Protein AF-A0A520A7Z0-F1 (afdb_monomer)

Secondary structure (DSSP, 8-state):
-----------------TTSSPPPSS--S-EEEEE--SS-SEEEEEEEEPP-STTPPPEE--S-EEEEE-SSSEEEEEE-SSSTTEEEEE--S---TTSEEEEEEEETTEEEEEEEE------GGGS--S-EEEE-TTS-EEEEEESEEE--SS-EEEEEE-TTSPPP-TT--S--SSEEEEESSPPS-TT-GGGG-EEEEEE-TT---EEEEEE-

pLDDT: mean 83.81, std 15.24, range [35.94, 98.38]

Nearest PDB structures (foldseek):
  7zv9-assembly7_N  TM=3.337E-01  e=5.351E-02  Homo sapiens
  7zv9-assembly3_F  TM=3.385E-01  e=7.369E-02  Homo sapiens
  3qs9-assembly2_F  TM=3.355E-01  e=9.121E-02  Homo sapiens
  3qs9-assembly1_G  TM=3.373E-01  e=9.121E-02  Homo sapiens
  1vca-assembly1_A  TM=3.256E-01  e=1.385E+00  Homo sapiens

Mean predicted aligned error: 10.29 Å

Solvent-accessible surface area (backbone atoms only — not comparable to full-atom values): 13351 Å² total; per-residue (Å²): 140,84,84,83,81,82,84,82,78,74,81,73,80,69,71,82,56,96,62,84,72,66,79,63,98,76,72,68,78,63,43,81,44,72,53,86,65,90,87,49,52,65,30,28,38,38,34,25,30,63,53,92,53,92,91,55,75,57,45,61,46,66,91,52,49,40,36,38,29,54,78,83,53,80,36,62,30,43,71,42,96,86,42,75,15,34,23,43,24,70,59,86,75,82,80,53,58,72,35,59,29,38,40,39,37,40,49,92,98,40,79,47,76,50,76,50,63,47,65,68,84,72,59,65,90,84,42,89,66,75,60,47,76,47,75,47,96,85,65,26,40,38,34,40,30,48,38,47,46,56,58,36,96,62,39,32,40,33,38,64,22,44,88,91,46,69,75,91,52,80,82,58,78,87,68,79,72,70,55,24,36,38,29,48,56,67,71,76,58,94,84,37,74,60,70,74,39,60,47,76,51,76,39,57,83,87,61,70,76,49,80,45,83,39,83,108

Foldseek 3Di:
DDDDDDDPPDPDPPDPPPCPQDDDPDADQWDWDFDDDDPDQKGKIAIFGDDSDPPDDTHADADKWKWKDQVDDIFTWDADPVDGRITITGDDDDHPAQDKIKIWIGDPNDIDIDIDGRHDDDDCVVPDDQKDWDQDPVRKIKMKGQQEAEQGCFKKKKAKDWDPRDDDDSHDPPDPPRIHIYYNHGDPDPPDPSRPDMDMDIGHPPTDMDMDIGGD

Radius of gyration: 24.76 Å; Cα contacts (8 Å, |Δi|>4): 366; chains: 1; bounding box: 56×94×52 Å

Structure (mmCIF, N/CA/C/O backbone):
data_AF-A0A520A7Z0-F1
#
_entry.id   AF-A0A520A7Z0-F1
#
loop_
_atom_site.group_PDB
_atom_site.id
_atom_site.type_symbol
_atom_site.label_atom_id
_atom_site.label_alt_id
_atom_site.label_comp_id
_atom_site.label_asym_id
_atom_site.label_entity_id
_atom_site.label_seq_id
_atom_site.pdbx_PDB_ins_code
_atom_site.Cartn_x
_atom_site.Cartn_y
_atom_site.Cartn_z
_atom_site.occupancy
_atom_site.B_iso_or_equiv
_atom_site.auth_seq_id
_atom_site.auth_comp_id
_atom_site.auth_asym_id
_atom_site.auth_atom_id
_atom_site.pdbx_PDB_model_num
ATOM 1 N N . MET A 1 1 ? -30.865 74.656 -11.570 1.00 35.94 1 MET A N 1
ATOM 2 C CA . MET A 1 1 ? -29.603 74.035 -11.120 1.00 35.94 1 MET A CA 1
ATOM 3 C C . MET A 1 1 ? -29.978 72.747 -10.400 1.00 35.94 1 MET A C 1
ATOM 5 O O . MET A 1 1 ? -30.437 72.809 -9.271 1.00 35.94 1 MET A O 1
ATOM 9 N N . ILE A 1 2 ? -29.953 71.615 -11.108 1.00 38.84 2 ILE A N 1
ATOM 10 C CA . ILE A 1 2 ? -30.354 70.302 -10.580 1.00 38.84 2 ILE A CA 1
ATOM 11 C C . ILE A 1 2 ? -29.072 69.486 -10.436 1.00 38.84 2 ILE A C 1
ATOM 13 O O . ILE A 1 2 ? -28.387 69.232 -11.424 1.00 38.84 2 ILE A O 1
ATOM 17 N N . LEU A 1 3 ? -28.722 69.161 -9.193 1.00 37.44 3 LEU A N 1
ATOM 18 C CA . LEU A 1 3 ? -27.544 68.383 -8.833 1.00 37.44 3 LEU A CA 1
ATOM 19 C C . LEU A 1 3 ? -27.928 66.896 -8.862 1.00 37.44 3 LEU A C 1
ATOM 21 O O . LEU A 1 3 ? -28.748 66.449 -8.064 1.00 37.44 3 LEU A O 1
ATOM 25 N N . ILE A 1 4 ? -27.365 66.142 -9.805 1.00 41.19 4 ILE A N 1
ATOM 26 C CA . ILE A 1 4 ? -27.517 64.685 -9.892 1.00 41.19 4 ILE A CA 1
ATOM 27 C C . ILE A 1 4 ? -26.535 64.066 -8.892 1.00 41.19 4 ILE A C 1
ATOM 29 O O . ILE A 1 4 ? -25.324 64.094 -9.104 1.00 41.19 4 ILE A O 1
ATOM 33 N N . ALA A 1 5 ? -27.048 63.525 -7.787 1.00 45.84 5 ALA A N 1
ATOM 34 C CA . ALA A 1 5 ? -26.258 62.742 -6.845 1.00 45.84 5 ALA A CA 1
ATOM 35 C C . ALA A 1 5 ? -26.057 61.325 -7.408 1.00 45.84 5 ALA A C 1
ATOM 37 O O . ALA A 1 5 ? -26.983 60.515 -7.438 1.00 45.84 5 ALA A O 1
ATOM 38 N N . ALA A 1 6 ? -24.844 61.034 -7.879 1.00 48.44 6 ALA A N 1
ATOM 39 C CA . ALA A 1 6 ? -24.436 59.694 -8.280 1.00 48.44 6 ALA A CA 1
ATOM 40 C C . ALA A 1 6 ? -24.270 58.808 -7.033 1.00 48.44 6 ALA A C 1
ATOM 42 O O . ALA A 1 6 ? -23.370 59.017 -6.220 1.00 48.44 6 ALA A O 1
ATOM 43 N N . ILE A 1 7 ? -25.143 57.812 -6.882 1.00 47.88 7 ILE A N 1
ATOM 44 C CA . ILE A 1 7 ? -25.062 56.807 -5.821 1.00 47.88 7 ILE A CA 1
ATOM 45 C C . ILE A 1 7 ? -24.010 55.774 -6.245 1.00 47.88 7 ILE A C 1
ATOM 47 O O . ILE A 1 7 ? -24.297 54.853 -7.006 1.00 47.88 7 ILE A O 1
ATOM 51 N N . GLN A 1 8 ? -22.772 55.927 -5.770 1.00 46.00 8 GLN A N 1
ATOM 52 C CA . GLN A 1 8 ? -21.764 54.869 -5.846 1.00 46.00 8 GL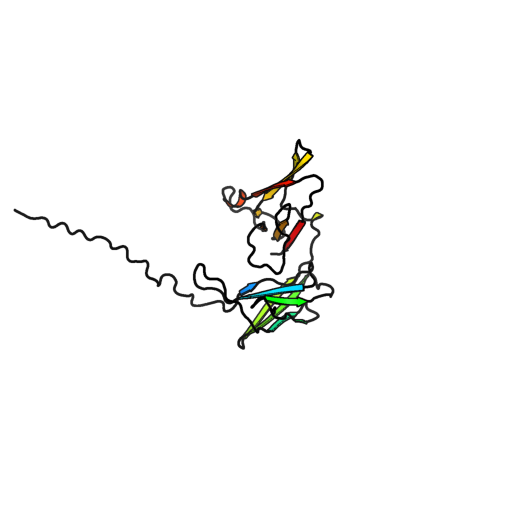N A CA 1
ATOM 53 C C . GLN A 1 8 ? -22.041 53.816 -4.765 1.00 46.00 8 GLN A C 1
ATOM 55 O O . GLN A 1 8 ? -21.475 53.839 -3.675 1.00 46.00 8 GLN A O 1
ATOM 60 N N . GLY A 1 9 ? -22.934 52.875 -5.073 1.00 45.62 9 GLY A N 1
ATOM 61 C CA . GLY A 1 9 ? -23.072 51.624 -4.331 1.00 45.62 9 GLY A CA 1
ATOM 62 C C . GLY A 1 9 ? -21.952 50.665 -4.722 1.00 45.62 9 GLY A C 1
ATOM 63 O O . GLY A 1 9 ? -22.138 49.810 -5.583 1.00 45.62 9 GLY A O 1
ATOM 64 N N . GLY A 1 10 ? -20.772 50.825 -4.121 1.00 42.22 10 GLY A N 1
ATOM 65 C CA . GLY A 1 10 ? -19.698 49.844 -4.240 1.00 42.22 10 GLY A CA 1
ATOM 66 C C . GLY A 1 10 ? -20.160 48.493 -3.693 1.00 42.22 10 GLY A C 1
ATOM 67 O O . GLY A 1 10 ? -20.477 48.378 -2.509 1.00 42.22 10 GLY A O 1
ATOM 68 N N . CYS A 1 11 ? -20.193 47.471 -4.550 1.00 47.12 11 CYS A N 1
ATOM 69 C CA . CYS A 1 11 ? -20.320 46.077 -4.138 1.00 47.12 11 CYS A CA 1
ATOM 70 C C . CYS A 1 11 ? -19.141 45.749 -3.213 1.00 47.12 11 CYS A C 1
ATOM 72 O O . CYS A 1 11 ? -18.023 45.511 -3.673 1.00 47.12 11 CYS A O 1
ATOM 74 N N . LYS A 1 12 ? -19.367 45.756 -1.897 1.00 48.22 12 LYS A N 1
ATOM 75 C CA . LYS A 1 12 ? -18.441 45.107 -0.973 1.00 48.22 12 LYS A CA 1
ATOM 76 C C . LYS A 1 12 ? -18.473 43.627 -1.327 1.00 48.22 12 LYS A C 1
ATOM 78 O O . LYS A 1 12 ? -19.503 42.983 -1.163 1.00 48.22 12 LYS A O 1
ATOM 83 N N . LYS A 1 13 ? -17.355 43.110 -1.841 1.00 47.16 13 LYS A N 1
ATOM 84 C CA . LYS A 1 13 ? -17.087 41.674 -1.886 1.00 47.16 13 LYS A CA 1
ATOM 85 C C . LYS A 1 13 ? -17.161 41.210 -0.436 1.00 47.16 13 LYS A C 1
ATOM 87 O O . LYS A 1 13 ? -16.224 41.443 0.324 1.00 47.16 13 LYS A O 1
ATOM 92 N N . SER A 1 14 ? -18.313 40.677 -0.036 1.00 44.53 14 SER A N 1
ATOM 93 C CA . SER A 1 14 ? -18.443 39.945 1.213 1.00 44.53 14 SER A CA 1
ATOM 94 C C . SER A 1 14 ? -17.300 38.942 1.219 1.00 44.53 14 SER A C 1
ATOM 96 O O . SER A 1 14 ? -17.097 38.227 0.229 1.00 44.53 14 SER A O 1
ATOM 98 N N . SER A 1 15 ? -16.494 38.962 2.281 1.00 46.84 15 SER A N 1
ATOM 99 C CA . SER A 1 15 ? -15.646 37.824 2.609 1.00 46.84 15 SER A CA 1
ATOM 100 C C . SER A 1 15 ? -16.505 36.590 2.391 1.00 46.84 15 SER A C 1
ATOM 102 O O . SER A 1 15 ? -17.635 36.556 2.871 1.00 46.84 15 SER A O 1
ATOM 104 N N . LEU A 1 16 ? -16.037 35.654 1.564 1.00 50.34 16 LEU A N 1
ATOM 105 C CA . LEU A 1 16 ? -16.604 34.314 1.550 1.00 50.34 16 LEU A CA 1
ATOM 106 C C . LEU A 1 16 ? -16.529 33.866 3.001 1.00 50.34 16 LEU A C 1
ATOM 108 O O . LEU A 1 16 ? -15.432 33.628 3.499 1.00 50.34 16 LEU A O 1
ATOM 112 N N . ASP A 1 17 ? -17.670 33.950 3.677 1.00 48.03 17 ASP A N 1
ATOM 113 C CA . ASP A 1 17 ? -17.775 33.750 5.103 1.00 48.03 17 ASP A CA 1
ATOM 114 C C . ASP A 1 17 ? -17.124 32.412 5.442 1.00 48.03 17 ASP A C 1
ATOM 116 O O . ASP A 1 17 ? -17.235 31.443 4.679 1.00 48.03 17 ASP A O 1
ATOM 120 N N . ASP A 1 18 ? -16.492 32.355 6.613 1.00 50.34 18 ASP A N 1
ATOM 121 C CA . ASP A 1 18 ? -15.847 31.188 7.232 1.00 50.34 18 ASP A CA 1
ATOM 122 C C . ASP A 1 18 ? -16.772 29.946 7.374 1.00 50.34 18 ASP A C 1
ATOM 124 O O . ASP A 1 18 ? -16.413 28.944 7.985 1.00 50.34 18 ASP A O 1
ATOM 128 N N . TYR A 1 19 ? -17.967 29.995 6.782 1.00 47.25 19 TYR A N 1
ATOM 129 C CA . TYR A 1 19 ? -19.029 29.000 6.754 1.00 47.25 19 TYR A CA 1
ATOM 130 C C . TYR A 1 19 ? -19.134 28.208 5.439 1.00 47.25 19 TYR A C 1
ATOM 132 O O . TYR A 1 19 ? -19.969 27.309 5.359 1.00 47.25 19 TYR A O 1
ATOM 140 N N . PHE A 1 20 ? -18.319 28.472 4.405 1.00 53.03 20 PHE A N 1
ATOM 141 C CA . PHE A 1 20 ? -18.418 27.698 3.149 1.00 53.03 20 PHE A CA 1
ATOM 142 C C . PHE A 1 20 ? -18.007 26.219 3.304 1.00 53.03 20 PHE A C 1
ATOM 144 O O . PHE A 1 20 ? -18.373 25.377 2.487 1.00 53.03 20 PHE A O 1
ATOM 151 N N . PHE A 1 21 ? -17.307 25.877 4.387 1.00 57.41 21 PHE A N 1
ATOM 152 C CA . PHE A 1 21 ? -16.998 24.499 4.759 1.00 57.41 21 PHE A CA 1
ATOM 153 C C . PHE A 1 21 ? -17.820 24.085 5.982 1.00 57.41 21 PHE A C 1
ATOM 155 O O . PHE A 1 21 ? -17.272 23.828 7.052 1.00 57.41 21 PHE A O 1
ATOM 162 N N . MET A 1 22 ? -19.149 24.023 5.845 1.00 59.31 22 MET A N 1
ATOM 163 C CA . MET A 1 22 ? -19.946 23.306 6.843 1.00 59.31 22 MET A CA 1
ATOM 164 C C . MET A 1 22 ? -19.442 21.856 6.893 1.00 59.31 22 MET A C 1
ATOM 166 O O . MET A 1 22 ? -19.359 21.208 5.843 1.00 59.31 22 MET A O 1
ATOM 170 N N . PRO A 1 23 ? -19.068 21.337 8.075 1.00 58.47 23 PRO A N 1
ATOM 171 C CA . PRO A 1 23 ? -18.604 19.968 8.175 1.00 58.47 23 PRO A CA 1
ATOM 172 C C . PRO A 1 23 ? -19.746 19.032 7.742 1.00 58.47 23 PRO A C 1
ATOM 174 O O . PRO A 1 23 ? -20.898 19.267 8.115 1.00 58.47 23 PRO A O 1
ATOM 177 N N . PRO A 1 24 ? -19.467 17.995 6.937 1.00 65.88 24 PRO A N 1
ATOM 178 C CA . PRO A 1 24 ? -20.509 17.137 6.385 1.00 65.88 24 PRO A CA 1
ATOM 179 C C . PRO A 1 24 ? -21.311 16.452 7.501 1.00 65.88 24 PRO A C 1
ATOM 181 O O . PRO A 1 24 ? -20.750 16.095 8.538 1.00 65.88 24 PRO A O 1
ATOM 184 N N . GLU A 1 25 ? -22.610 16.217 7.271 1.00 67.62 25 GLU A N 1
ATOM 185 C CA . GLU A 1 25 ? -23.493 15.516 8.227 1.00 67.62 25 GLU A CA 1
ATOM 186 C C . GLU A 1 25 ? -22.994 14.102 8.563 1.00 67.62 25 GLU A C 1
ATOM 188 O O . GLU A 1 25 ? -23.225 13.593 9.658 1.00 67.62 25 GLU A O 1
ATOM 193 N N . LYS A 1 26 ? -22.287 13.465 7.621 1.00 70.88 26 LYS A N 1
ATOM 194 C CA . LYS A 1 26 ? -21.611 12.183 7.819 1.00 70.88 26 LYS A CA 1
ATOM 195 C C . LYS A 1 26 ? -20.111 12.390 7.732 1.00 70.88 26 LYS A C 1
ATOM 197 O O . LYS A 1 26 ? -19.577 12.682 6.664 1.00 70.88 26 LYS A O 1
ATOM 202 N N . GLN A 1 27 ? -19.444 12.206 8.861 1.00 75.25 27 GLN A N 1
ATOM 203 C CA . GLN A 1 27 ? -17.992 12.221 8.951 1.00 75.25 27 GLN A CA 1
ATOM 204 C C . GLN A 1 27 ? -17.500 10.790 9.104 1.00 75.25 27 GLN A C 1
ATOM 206 O O . GLN A 1 27 ? -18.074 9.997 9.849 1.00 75.25 27 GLN A O 1
ATOM 211 N N . TYR A 1 28 ? -16.445 10.456 8.371 1.00 83.50 28 TYR A N 1
ATOM 212 C CA . TYR A 1 28 ? -15.752 9.198 8.580 1.00 83.50 28 TYR A CA 1
ATOM 213 C C . TYR A 1 28 ? -14.907 9.314 9.847 1.00 83.50 28 TYR A C 1
ATOM 215 O O . TYR A 1 28 ? -14.068 10.205 9.962 1.00 83.50 28 TYR A O 1
ATOM 223 N N . ASP A 1 29 ? -15.119 8.396 10.784 1.00 88.19 29 ASP A N 1
ATOM 224 C CA . ASP A 1 29 ? -14.398 8.381 12.059 1.00 88.19 29 ASP A CA 1
ATOM 225 C C . ASP A 1 29 ? -12.937 7.921 11.901 1.00 88.19 29 ASP A C 1
ATOM 227 O O . ASP A 1 29 ? -12.084 8.242 12.730 1.00 88.19 29 ASP A O 1
ATOM 231 N N . MET A 1 30 ? -12.648 7.155 10.845 1.00 93.00 30 MET A N 1
ATOM 232 C CA . MET A 1 30 ? -11.377 6.468 10.637 1.00 93.00 30 MET A CA 1
ATOM 233 C C . MET A 1 30 ? -11.077 6.319 9.144 1.00 93.00 30 MET A C 1
ATOM 235 O O . MET A 1 30 ? -11.934 5.905 8.366 1.00 93.00 30 MET A O 1
ATOM 239 N N . ALA A 1 31 ? -9.836 6.606 8.770 1.00 93.38 31 ALA A N 1
ATOM 240 C CA . ALA A 1 31 ? -9.212 6.164 7.537 1.00 93.38 31 ALA A CA 1
ATOM 241 C C . ALA A 1 31 ? -8.269 4.998 7.852 1.00 93.38 31 ALA A C 1
ATOM 243 O O . ALA A 1 31 ? -7.500 5.042 8.818 1.00 93.38 31 ALA A O 1
ATOM 244 N N . VAL A 1 32 ? -8.360 3.956 7.031 1.00 94.94 32 VAL A N 1
ATOM 245 C CA . VAL A 1 32 ? -7.541 2.747 7.118 1.00 94.94 32 VAL A CA 1
ATOM 246 C C . VAL A 1 32 ? -6.722 2.658 5.841 1.00 94.94 32 VAL A C 1
ATOM 248 O O . VAL A 1 32 ? -7.283 2.638 4.748 1.00 94.94 32 VAL A O 1
ATOM 251 N N . GLU A 1 33 ? -5.404 2.604 5.980 1.00 92.75 33 GLU A N 1
ATOM 252 C CA . GLU A 1 33 ? -4.471 2.478 4.863 1.00 92.75 33 GLU A CA 1
ATOM 253 C C . GLU A 1 33 ? -3.556 1.272 5.057 1.00 92.75 33 GLU A C 1
ATOM 255 O O . GLU A 1 33 ? -3.279 0.855 6.183 1.00 92.75 33 GLU A O 1
ATOM 260 N N . GLY A 1 34 ? -3.057 0.732 3.948 1.00 89.75 34 GLY A N 1
ATOM 261 C CA . GLY A 1 34 ? -2.244 -0.477 3.941 1.00 89.75 34 GLY A CA 1
ATOM 262 C C . GLY A 1 34 ? -3.068 -1.738 3.799 1.00 89.75 34 GLY A C 1
ATOM 263 O O . GLY A 1 34 ? -4.177 -1.715 3.272 1.00 89.75 34 GLY A O 1
ATOM 264 N N . GLY A 1 35 ? -2.487 -2.854 4.215 1.00 85.75 35 GLY A N 1
ATOM 265 C CA . GLY A 1 35 ? -3.109 -4.149 4.019 1.00 85.75 35 GLY A CA 1
ATOM 266 C C . GLY A 1 35 ? -2.116 -5.291 4.091 1.00 85.75 35 GLY A C 1
ATOM 267 O O . GLY A 1 35 ? -1.005 -5.163 4.608 1.00 85.75 35 GLY A O 1
ATOM 268 N N . PHE A 1 36 ? -2.561 -6.421 3.561 1.00 89.38 36 PHE A N 1
ATOM 269 C CA . PHE A 1 36 ? -1.801 -7.654 3.534 1.00 89.38 36 PHE A CA 1
ATOM 270 C C . PHE A 1 36 ? -1.128 -7.834 2.170 1.00 89.38 36 PHE A C 1
ATOM 272 O O . PHE A 1 36 ? -1.753 -7.646 1.129 1.00 89.38 36 PHE A O 1
ATOM 279 N N . ASN A 1 37 ? 0.144 -8.216 2.167 1.00 87.44 37 ASN A N 1
ATOM 280 C CA . ASN A 1 37 ? 0.904 -8.529 0.965 1.00 87.44 37 ASN A CA 1
ATOM 281 C C . ASN A 1 37 ? 1.793 -9.759 1.188 1.00 87.44 37 ASN A C 1
ATOM 283 O O . ASN A 1 37 ? 2.094 -10.132 2.317 1.00 87.44 37 ASN A O 1
ATOM 287 N N . THR A 1 38 ? 2.239 -10.376 0.099 1.00 86.75 38 THR A N 1
ATOM 288 C CA . THR A 1 38 ? 3.078 -11.585 0.137 1.00 86.75 38 THR A CA 1
ATOM 289 C C . THR A 1 38 ? 4.561 -11.309 -0.101 1.00 86.75 38 THR A C 1
ATOM 291 O O . THR A 1 38 ? 5.361 -12.240 -0.102 1.00 86.75 38 THR A O 1
ATOM 294 N N . LEU A 1 39 ? 4.941 -10.040 -0.288 1.00 84.38 39 LEU A N 1
ATOM 295 C CA . LEU A 1 39 ? 6.320 -9.631 -0.551 1.00 84.38 39 LEU A CA 1
ATOM 296 C C . LEU A 1 39 ? 7.149 -9.582 0.736 1.00 84.38 39 LEU A C 1
ATOM 298 O O . LEU A 1 39 ? 8.301 -10.009 0.751 1.00 84.38 39 LEU A O 1
ATOM 302 N N . THR A 1 40 ? 6.582 -9.036 1.813 1.00 89.62 40 THR A N 1
ATOM 303 C CA . THR A 1 40 ? 7.283 -8.841 3.086 1.00 89.62 40 THR A CA 1
ATOM 304 C C . THR A 1 40 ? 6.661 -9.671 4.198 1.00 89.62 40 THR A C 1
ATOM 306 O O . THR A 1 40 ? 5.456 -9.856 4.256 1.00 89.62 40 THR A O 1
ATOM 309 N N . VAL A 1 41 ? 7.477 -10.146 5.142 1.00 92.38 41 VAL A N 1
ATOM 310 C CA . VAL A 1 41 ? 6.987 -10.851 6.346 1.00 92.38 41 VAL A CA 1
ATOM 311 C C . VAL A 1 41 ? 6.204 -9.909 7.267 1.00 92.38 41 VAL A C 1
ATOM 313 O O . VAL A 1 41 ? 5.207 -10.298 7.880 1.00 92.38 41 VAL A O 1
ATOM 316 N N . ASN A 1 42 ? 6.662 -8.661 7.363 1.00 94.44 42 ASN A N 1
ATOM 317 C CA . ASN A 1 42 ? 5.977 -7.622 8.117 1.00 94.44 42 ASN A CA 1
ATOM 318 C C . ASN A 1 42 ? 4.872 -7.007 7.265 1.00 94.44 42 ASN A C 1
ATOM 320 O O . ASN A 1 42 ? 5.086 -6.680 6.097 1.00 94.44 42 ASN A O 1
ATOM 324 N N . GLN A 1 43 ? 3.714 -6.839 7.881 1.00 94.38 43 GLN A N 1
ATOM 325 C CA . GLN A 1 43 ? 2.514 -6.265 7.293 1.00 94.38 43 GLN A CA 1
ATOM 326 C C . GLN A 1 43 ? 2.193 -4.966 8.011 1.00 94.38 43 GLN A C 1
ATOM 328 O O . GLN A 1 43 ? 2.428 -4.864 9.216 1.00 94.38 43 GLN A O 1
ATOM 333 N N . PHE A 1 44 ? 1.634 -3.992 7.300 1.00 95.69 44 PHE A N 1
ATOM 334 C CA . PHE A 1 44 ? 1.439 -2.653 7.842 1.00 95.69 44 PHE A CA 1
ATOM 335 C C . PHE A 1 44 ? 0.022 -2.161 7.581 1.00 95.69 44 PHE A C 1
ATOM 337 O O . PHE A 1 44 ? -0.475 -2.227 6.456 1.00 95.69 44 PHE A O 1
ATOM 344 N N . ILE A 1 45 ? -0.603 -1.638 8.632 1.00 97.00 45 ILE A N 1
ATOM 345 C CA . ILE A 1 45 ? -1.878 -0.927 8.573 1.00 97.00 45 ILE A CA 1
ATOM 346 C C . ILE A 1 45 ? -1.692 0.403 9.292 1.00 97.00 45 ILE A C 1
ATOM 348 O O . ILE A 1 45 ? -1.229 0.430 10.431 1.00 97.00 45 ILE A O 1
ATOM 352 N N . ARG A 1 46 ? -2.064 1.508 8.651 1.00 96.88 46 ARG A N 1
ATOM 353 C CA . ARG A 1 46 ? -2.107 2.827 9.281 1.00 96.88 46 ARG A CA 1
ATOM 354 C C . ARG A 1 46 ? -3.549 3.219 9.559 1.00 96.88 46 ARG A C 1
ATOM 356 O O . ARG A 1 46 ? -4.394 3.160 8.670 1.00 96.88 46 ARG A O 1
ATOM 363 N N . LEU A 1 47 ? -3.808 3.638 10.794 1.00 97.19 47 LEU A N 1
ATOM 364 C CA . LEU A 1 47 ? -5.093 4.172 11.224 1.00 97.19 47 LEU A CA 1
ATOM 365 C C . LEU A 1 47 ? -4.958 5.664 11.503 1.00 97.19 47 LEU A C 1
ATOM 367 O O . LEU A 1 47 ? -4.142 6.081 12.330 1.00 97.19 47 LEU A O 1
ATOM 371 N N . THR A 1 48 ? -5.783 6.468 10.840 1.00 96.00 48 THR A N 1
ATOM 372 C CA . THR A 1 48 ? -5.850 7.911 11.079 1.00 96.00 48 THR A CA 1
ATOM 373 C C . THR A 1 48 ? -7.288 8.384 11.214 1.00 96.00 48 THR A C 1
ATOM 375 O O . THR A 1 48 ? -8.215 7.786 10.676 1.00 96.00 48 THR A O 1
ATOM 378 N N . LYS A 1 49 ? -7.483 9.478 11.942 1.00 93.31 49 LYS A N 1
ATOM 379 C CA . LYS A 1 49 ? -8.715 10.250 11.938 1.00 93.31 49 LYS A CA 1
ATOM 380 C C . LYS A 1 49 ? -8.645 11.237 10.769 1.00 93.31 49 LYS A C 1
ATOM 382 O O . LYS A 1 49 ? -7.701 12.039 10.736 1.00 93.31 49 LYS A O 1
ATOM 387 N N . PRO A 1 50 ? -9.593 11.186 9.816 1.00 89.38 50 PRO A N 1
ATOM 388 C CA . PRO A 1 50 ? -9.610 12.092 8.676 1.00 89.38 50 PRO A CA 1
ATOM 389 C C . PRO A 1 50 ? -9.586 13.557 9.111 1.00 89.38 50 PRO A C 1
ATOM 391 O O . PRO A 1 50 ? -10.176 13.933 10.126 1.00 89.38 50 PRO A O 1
ATOM 394 N N . SER A 1 51 ? -8.901 14.386 8.328 1.00 86.06 51 SER A N 1
ATOM 395 C CA . SER A 1 51 ? -8.858 15.824 8.560 1.00 86.06 51 SER A CA 1
ATOM 396 C C . SER A 1 51 ? -9.981 16.519 7.798 1.00 86.06 51 SER A C 1
ATOM 398 O O . SER A 1 51 ? -10.196 16.224 6.625 1.00 86.06 51 SER A O 1
ATOM 400 N N . LEU A 1 52 ? -10.695 17.433 8.457 1.00 80.69 52 LEU A N 1
ATOM 401 C CA . LEU A 1 52 ? -11.818 18.167 7.856 1.00 80.69 52 LEU A CA 1
ATOM 402 C C . LEU A 1 52 ? -11.401 19.515 7.255 1.00 80.69 52 LEU A C 1
ATOM 404 O O . LEU A 1 52 ? -12.186 20.123 6.534 1.00 80.69 52 LEU A O 1
ATOM 408 N N . ASN A 1 53 ? -10.171 19.965 7.524 1.00 80.38 53 ASN A N 1
ATOM 409 C CA . ASN A 1 53 ? -9.657 21.229 7.011 1.00 80.38 53 ASN A CA 1
ATOM 410 C C . ASN A 1 53 ? -8.663 20.984 5.863 1.00 80.38 53 ASN A C 1
ATOM 412 O O . ASN A 1 53 ? -7.843 20.063 5.926 1.00 80.38 53 ASN A O 1
ATOM 416 N N . PRO A 1 54 ? -8.690 21.809 4.805 1.00 75.19 54 PRO A N 1
ATOM 417 C CA . PRO A 1 54 ? -7.676 21.750 3.762 1.00 75.19 54 PRO A CA 1
ATOM 418 C C . PRO A 1 54 ? -6.269 21.989 4.334 1.00 75.19 54 PRO A C 1
ATOM 420 O O . PRO A 1 54 ? -6.033 22.964 5.043 1.00 75.19 54 PRO A O 1
ATOM 423 N N . GLY A 1 55 ? -5.321 21.108 4.007 1.00 76.12 55 GLY A N 1
ATOM 424 C CA . GLY A 1 55 ? -3.911 21.249 4.390 1.00 76.12 55 GLY A CA 1
ATOM 425 C C . GLY A 1 55 ? -3.548 20.748 5.791 1.00 76.12 55 GLY A C 1
ATOM 426 O O . GLY A 1 55 ? -2.361 20.687 6.107 1.00 76.12 55 GLY A O 1
ATOM 427 N N . SER A 1 56 ? -4.514 20.343 6.619 1.00 84.25 56 SER A N 1
ATOM 428 C CA . SER A 1 56 ? -4.210 19.695 7.895 1.00 84.25 56 SER A CA 1
ATOM 429 C C . SER A 1 56 ? -3.912 18.207 7.719 1.00 84.25 56 SER A C 1
ATOM 431 O O . SER A 1 56 ? -4.520 17.504 6.909 1.00 84.25 56 SER A O 1
ATOM 433 N N . VAL A 1 57 ? -2.951 17.721 8.503 1.00 85.56 57 VAL A N 1
ATOM 434 C CA . VAL A 1 57 ? -2.529 16.318 8.476 1.00 85.56 57 VAL A CA 1
ATOM 435 C C . VAL A 1 57 ? -3.539 15.472 9.268 1.00 85.56 57 VAL A C 1
ATOM 437 O O . VAL A 1 57 ? -3.963 15.892 10.351 1.00 85.56 57 VAL A O 1
ATOM 440 N N . PRO A 1 58 ? -3.953 14.296 8.761 1.00 90.94 58 PRO A N 1
ATOM 441 C CA . PRO A 1 58 ? -4.750 13.344 9.529 1.00 90.94 58 PRO A CA 1
ATOM 442 C C . PRO A 1 58 ? -4.074 12.986 10.857 1.00 90.94 58 PRO A C 1
ATOM 444 O O . PRO A 1 58 ? -2.861 12.790 10.917 1.00 90.94 58 PRO A O 1
ATOM 447 N N . SER A 1 59 ? -4.852 12.902 11.934 1.00 93.44 59 SER A N 1
ATOM 448 C CA . SER A 1 59 ? -4.304 12.561 13.255 1.00 93.44 59 SER A CA 1
ATOM 449 C C . SER A 1 59 ? -4.201 11.044 13.421 1.00 93.44 59 SER A C 1
ATOM 451 O O . SER A 1 59 ? -5.124 10.344 13.010 1.00 93.44 59 SER A O 1
ATOM 453 N N . PRO A 1 60 ? -3.134 10.497 14.020 1.00 96.12 60 PRO A N 1
ATOM 454 C CA . PRO A 1 60 ? -3.001 9.053 14.204 1.00 96.12 60 PRO A CA 1
ATOM 455 C C . PRO A 1 60 ? -4.025 8.501 15.207 1.00 96.12 60 PRO A C 1
ATOM 457 O O . PRO A 1 60 ? -4.364 9.163 16.188 1.00 96.12 60 PRO A O 1
ATOM 460 N N . ILE A 1 61 ? -4.489 7.267 14.982 1.00 96.88 61 ILE A N 1
ATOM 461 C CA . ILE A 1 61 ? -5.353 6.532 15.918 1.00 96.88 61 ILE A CA 1
ATOM 462 C C . ILE A 1 61 ? -4.525 5.481 16.659 1.00 96.88 61 ILE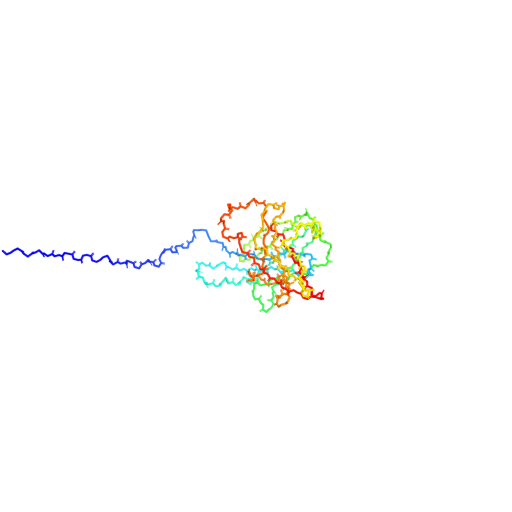 A C 1
ATOM 464 O O . ILE A 1 61 ? -4.171 4.438 16.108 1.00 96.88 61 ILE A O 1
ATOM 468 N N . SER A 1 62 ? -4.258 5.743 17.934 1.00 97.06 62 SER A N 1
ATOM 469 C CA . SER A 1 62 ? -3.501 4.854 18.820 1.00 97.06 62 SER A CA 1
ATOM 470 C C . SER A 1 62 ? -4.398 3.972 19.687 1.00 97.06 62 SER A C 1
ATOM 472 O O . SER A 1 62 ? -5.567 4.288 19.915 1.00 97.06 62 SER A O 1
ATOM 474 N N . LYS A 1 63 ? -3.825 2.894 20.238 1.00 95.06 63 LYS A N 1
ATOM 475 C CA . LYS A 1 63 ? -4.492 1.964 21.173 1.00 95.06 63 LYS A CA 1
ATOM 476 C C . LYS A 1 63 ? -5.720 1.243 20.595 1.00 95.06 63 LYS A C 1
ATOM 478 O O . LYS A 1 63 ? -6.590 0.806 21.349 1.00 95.06 63 LYS A O 1
ATOM 483 N N . ALA A 1 64 ? -5.798 1.091 19.277 1.00 97.50 64 ALA A N 1
ATOM 484 C CA . ALA A 1 64 ? -6.776 0.214 18.650 1.00 97.50 64 ALA A CA 1
ATOM 485 C C . ALA A 1 64 ? -6.317 -1.252 18.732 1.00 97.50 64 ALA A C 1
ATOM 487 O O . ALA A 1 64 ? -5.125 -1.559 18.742 1.00 97.50 64 ALA A O 1
ATOM 488 N N . SER A 1 65 ? -7.269 -2.182 18.761 1.00 98.00 65 SER A N 1
ATOM 489 C CA . SER A 1 65 ? -6.990 -3.593 18.483 1.00 98.00 65 SER A CA 1
ATOM 490 C C . SER A 1 65 ? -7.190 -3.828 16.993 1.00 98.00 65 SER A C 1
ATOM 492 O O . SER A 1 65 ? -8.282 -3.568 16.493 1.00 98.00 65 SER A O 1
ATOM 494 N N . VAL A 1 66 ? -6.154 -4.294 16.296 1.00 98.38 66 VAL A N 1
ATOM 495 C CA . VAL A 1 66 ? -6.168 -4.506 14.843 1.00 98.38 66 VAL A CA 1
ATOM 496 C C . VAL A 1 66 ? -5.813 -5.958 14.547 1.00 98.38 66 VAL A C 1
ATOM 498 O O . VAL A 1 66 ? -4.743 -6.435 14.929 1.00 98.38 66 VAL A O 1
ATOM 501 N N . VAL A 1 67 ? -6.721 -6.668 13.881 1.00 98.19 67 VAL A N 1
ATOM 502 C CA . VAL A 1 67 ? -6.555 -8.081 13.521 1.00 98.19 67 VAL A CA 1
ATOM 503 C C . VAL A 1 67 ? -6.971 -8.290 12.073 1.00 98.19 67 VAL A C 1
ATOM 505 O O . VAL A 1 67 ? -8.037 -7.829 11.664 1.00 98.19 67 VAL A O 1
ATOM 508 N N . VAL A 1 68 ? -6.152 -9.010 11.311 1.00 97.44 68 VAL A N 1
ATOM 509 C CA . VAL A 1 68 ? -6.525 -9.535 9.993 1.00 97.44 68 VAL A CA 1
ATOM 510 C C . VAL A 1 68 ? -6.620 -11.046 10.094 1.00 97.44 68 VAL A C 1
ATOM 512 O O . VAL A 1 68 ? -5.642 -11.694 10.441 1.00 97.44 68 VAL A O 1
ATOM 515 N N . ASN A 1 69 ? -7.779 -11.609 9.780 1.00 96.31 69 ASN A N 1
ATOM 516 C CA . ASN A 1 69 ? -7.953 -13.046 9.632 1.00 96.31 69 ASN A CA 1
ATOM 517 C C . ASN A 1 69 ? -7.811 -13.413 8.150 1.00 96.31 69 ASN A C 1
ATOM 519 O O . ASN A 1 69 ? -8.503 -12.833 7.314 1.00 96.31 69 ASN A O 1
ATOM 523 N N . ASP A 1 70 ? -6.932 -14.356 7.820 1.00 93.50 70 ASP A N 1
ATOM 524 C CA . ASP A 1 70 ? -6.686 -14.813 6.439 1.00 93.50 70 ASP A CA 1
ATOM 525 C C . ASP A 1 70 ? -7.646 -15.931 5.975 1.00 93.50 70 ASP A C 1
ATOM 527 O O . ASP A 1 70 ? -7.425 -16.582 4.952 1.00 93.50 70 ASP A O 1
ATOM 531 N N . GLY A 1 71 ? -8.700 -16.196 6.750 1.00 92.19 71 GLY A N 1
ATOM 532 C CA . GLY A 1 71 ? -9.601 -17.336 6.598 1.00 92.19 71 GLY A CA 1
ATOM 533 C C . GLY A 1 71 ? -9.163 -18.582 7.374 1.00 92.19 71 GLY A C 1
ATOM 534 O O . GLY A 1 71 ? -9.920 -19.549 7.427 1.00 92.19 71 GLY A O 1
ATOM 535 N N . ARG A 1 72 ? -7.968 -18.583 7.981 1.00 92.69 72 ARG A N 1
ATOM 536 C CA . ARG A 1 72 ? -7.416 -19.712 8.750 1.00 92.69 72 ARG A CA 1
ATOM 537 C C . ARG A 1 72 ? -6.965 -19.284 10.142 1.00 92.69 72 ARG A C 1
ATOM 539 O O . ARG A 1 72 ? -7.312 -19.935 11.124 1.00 92.69 72 ARG A O 1
ATOM 546 N N . VAL A 1 73 ? -6.199 -18.202 10.233 1.00 93.00 73 VAL A N 1
ATOM 547 C CA . VAL A 1 73 ? -5.560 -17.726 11.460 1.00 93.00 73 VAL A CA 1
ATOM 548 C C . VAL A 1 73 ? -5.695 -16.215 11.618 1.00 93.00 73 VAL A C 1
ATOM 550 O O . VAL A 1 73 ? -5.760 -15.462 10.646 1.00 93.00 73 VAL A O 1
ATOM 553 N N . ASP A 1 74 ? -5.703 -15.770 12.873 1.00 96.06 74 ASP A N 1
ATOM 554 C CA . ASP A 1 74 ? -5.684 -14.352 13.218 1.00 96.06 74 ASP A CA 1
ATOM 555 C C . ASP A 1 74 ? -4.252 -13.809 13.211 1.00 96.06 74 ASP A C 1
ATOM 557 O O . ASP A 1 74 ? -3.379 -14.258 13.957 1.00 96.06 74 ASP A O 1
ATOM 561 N N . ILE A 1 75 ? -4.028 -12.779 12.403 1.00 96.19 75 ILE A N 1
ATOM 562 C CA . ILE A 1 75 ? -2.791 -12.008 12.348 1.00 96.19 75 ILE A CA 1
ATOM 563 C C . ILE A 1 75 ? -3.007 -10.750 13.179 1.00 96.19 75 ILE A C 1
ATOM 565 O O . ILE A 1 75 ? -3.757 -9.848 12.797 1.00 96.19 75 ILE A O 1
ATOM 569 N N . ILE A 1 76 ? -2.349 -10.690 14.332 1.00 97.31 76 ILE A N 1
ATOM 570 C CA . ILE A 1 76 ? -2.464 -9.571 15.268 1.00 97.31 76 ILE A CA 1
ATOM 571 C C . ILE A 1 76 ? -1.475 -8.481 14.866 1.00 97.31 76 ILE A C 1
ATOM 573 O O . ILE A 1 76 ? -0.270 -8.730 14.794 1.00 97.31 76 ILE A O 1
ATOM 577 N N . TYR A 1 77 ? -1.973 -7.263 14.668 1.00 98.12 77 TYR A N 1
ATOM 578 C CA . TYR A 1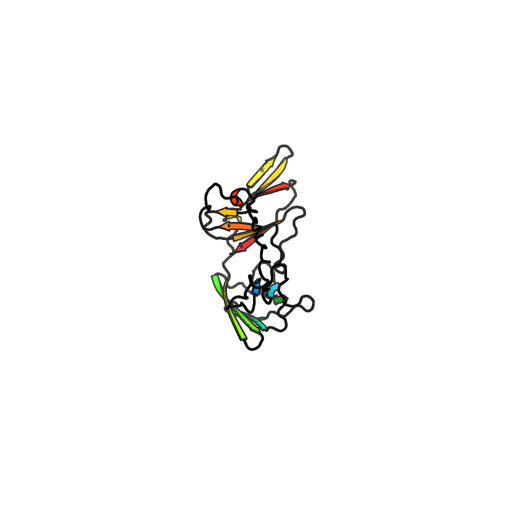 77 ? -1.141 -6.101 14.398 1.00 98.12 77 TYR A CA 1
ATOM 579 C C . TYR A 1 77 ? -0.958 -5.301 15.686 1.00 98.12 77 TYR A C 1
ATOM 581 O O . TYR A 1 77 ? -1.919 -4.988 16.394 1.00 98.12 77 TYR A O 1
ATOM 589 N N . ARG A 1 78 ? 0.293 -4.970 16.003 1.00 97.81 78 ARG A N 1
ATOM 590 C CA . ARG A 1 78 ? 0.662 -4.195 17.191 1.00 97.81 78 ARG A CA 1
ATOM 591 C C . ARG A 1 78 ? 1.073 -2.797 16.780 1.00 97.81 78 ARG A C 1
ATOM 593 O O . ARG A 1 78 ? 1.810 -2.641 15.811 1.00 97.81 78 ARG A O 1
ATOM 600 N N . GLU A 1 79 ? 0.609 -1.798 17.520 1.00 97.62 79 GLU A N 1
ATOM 601 C CA . GLU A 1 79 ? 1.021 -0.418 17.282 1.00 97.62 79 GLU A CA 1
ATOM 602 C C . GLU A 1 79 ? 2.545 -0.278 17.421 1.00 97.62 79 GLU A C 1
ATOM 604 O O . GLU A 1 79 ? 3.160 -0.848 18.328 1.00 97.62 79 G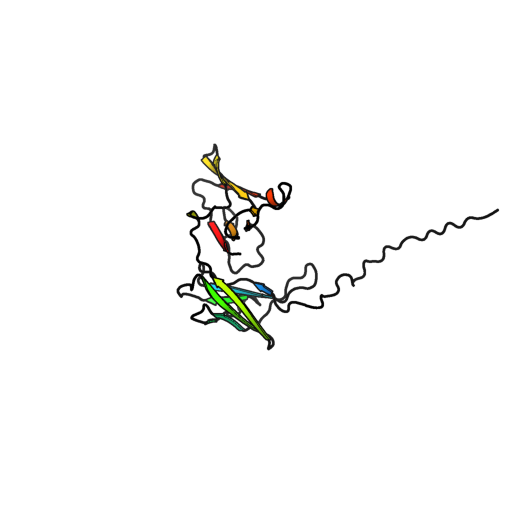LU A O 1
ATOM 609 N N . SER A 1 80 ? 3.153 0.465 16.502 1.00 95.50 80 SER A N 1
ATOM 610 C CA . SER A 1 80 ? 4.565 0.810 16.526 1.00 95.50 80 SER A CA 1
ATOM 611 C C . SER A 1 80 ? 4.866 1.696 17.730 1.00 95.50 80 SER A C 1
ATOM 613 O O . SER A 1 80 ? 4.186 2.689 17.977 1.00 95.50 80 SER A O 1
ATOM 615 N N . ALA A 1 81 ? 5.946 1.384 18.447 1.00 93.50 81 ALA A N 1
ATOM 616 C CA . ALA A 1 81 ? 6.389 2.189 19.582 1.00 93.50 81 ALA A CA 1
ATOM 617 C C . ALA A 1 81 ? 6.908 3.581 19.171 1.00 93.50 81 ALA A C 1
ATOM 619 O O . ALA A 1 81 ? 6.975 4.477 20.007 1.00 93.50 81 ALA A O 1
ATOM 620 N N . THR A 1 82 ? 7.299 3.761 17.906 1.00 93.62 82 THR A N 1
ATOM 621 C CA . THR A 1 82 ? 7.939 4.993 17.413 1.00 93.62 82 THR A CA 1
ATOM 622 C C . THR A 1 82 ? 7.058 5.812 16.478 1.00 93.62 82 THR A C 1
ATOM 624 O O . THR A 1 82 ? 7.311 7.001 16.304 1.00 93.62 82 THR A O 1
ATOM 627 N N . ILE A 1 83 ? 6.034 5.203 15.873 1.00 94.31 83 ILE A N 1
ATOM 628 C CA . ILE A 1 83 ? 5.158 5.858 14.894 1.00 94.31 83 ILE A CA 1
ATOM 629 C C . ILE A 1 83 ? 3.703 5.636 15.329 1.00 94.31 83 ILE A C 1
ATOM 631 O O . ILE A 1 83 ? 3.150 4.568 15.055 1.00 94.31 83 ILE A O 1
ATOM 635 N N . PRO A 1 84 ? 3.073 6.617 15.998 1.00 95.06 84 PRO A N 1
ATOM 636 C CA . PRO A 1 84 ? 1.679 6.513 16.418 1.00 95.06 84 PRO A CA 1
ATOM 637 C C . PRO A 1 84 ? 0.743 6.229 15.240 1.00 95.06 84 PRO A C 1
ATOM 639 O O . PRO A 1 84 ? 0.904 6.788 14.154 1.00 95.06 84 PRO A O 1
ATOM 642 N N . GLY A 1 85 ? -0.247 5.364 15.452 1.00 95.81 85 GLY A N 1
ATOM 643 C CA . GLY A 1 85 ? -1.231 4.990 14.434 1.00 95.81 85 GLY A CA 1
ATOM 644 C C . GLY A 1 85 ? -0.728 4.024 13.357 1.00 95.81 85 GLY A C 1
ATOM 645 O O . GLY A 1 85 ? -1.533 3.574 12.542 1.00 95.81 85 GLY A O 1
ATOM 646 N N . LEU A 1 86 ? 0.560 3.663 13.348 1.00 96.94 86 LEU A N 1
ATOM 647 C CA . LEU A 1 86 ? 1.088 2.584 12.515 1.00 96.94 86 LEU A CA 1
ATOM 648 C C . LEU A 1 86 ? 1.009 1.262 13.277 1.00 96.94 86 LEU A C 1
ATOM 650 O O . LEU A 1 86 ? 1.606 1.128 14.338 1.00 96.94 86 LEU A O 1
ATOM 654 N N . TYR A 1 87 ? 0.340 0.266 12.712 1.00 97.88 87 TYR A N 1
ATOM 655 C CA . TYR A 1 87 ? 0.222 -1.073 13.273 1.00 97.88 87 TYR A CA 1
ATOM 656 C C . TYR A 1 87 ? 0.969 -2.070 12.394 1.00 97.88 87 TYR A C 1
ATOM 658 O O . TYR A 1 87 ? 0.795 -2.088 11.174 1.00 97.88 87 TYR A O 1
ATOM 666 N N . THR A 1 88 ? 1.774 -2.922 13.024 1.00 97.19 88 THR A N 1
ATOM 667 C CA . THR A 1 88 ? 2.614 -3.914 12.352 1.00 97.19 88 THR A CA 1
ATOM 668 C C . THR A 1 88 ? 2.194 -5.320 12.753 1.00 97.19 88 THR A C 1
ATOM 670 O O . THR A 1 88 ? 2.167 -5.655 13.939 1.00 97.19 88 THR A O 1
ATOM 673 N N . GLY A 1 89 ? 1.879 -6.144 11.760 1.00 95.56 89 GLY A N 1
ATOM 674 C CA . GLY A 1 89 ? 1.651 -7.580 11.902 1.00 95.56 89 GLY A CA 1
ATOM 675 C C . GLY A 1 89 ? 2.825 -8.377 11.338 1.00 95.56 89 GLY A C 1
ATOM 676 O O . GLY A 1 89 ? 3.612 -7.870 10.539 1.00 95.56 89 GLY A O 1
ATOM 677 N N . THR A 1 90 ? 2.938 -9.643 11.728 1.00 95.06 90 THR A N 1
ATOM 678 C CA . THR A 1 90 ? 3.941 -10.570 11.185 1.00 95.06 90 THR A CA 1
ATOM 679 C C . THR A 1 90 ? 3.236 -11.812 10.669 1.00 95.06 90 THR A C 1
ATOM 681 O O . THR A 1 90 ? 2.465 -12.429 11.402 1.00 95.06 90 THR A O 1
ATOM 684 N N . PHE A 1 91 ? 3.528 -12.203 9.431 1.00 92.38 91 PHE A N 1
ATOM 685 C CA . PHE A 1 91 ? 2.990 -13.416 8.827 1.00 92.38 91 PHE A CA 1
ATOM 686 C C . PHE A 1 91 ? 4.096 -14.212 8.131 1.00 92.38 91 PHE A C 1
ATOM 688 O O . PHE A 1 91 ? 4.903 -13.657 7.389 1.00 92.38 91 PHE A O 1
ATOM 695 N N . ARG A 1 92 ? 4.145 -15.520 8.401 1.00 89.31 92 ARG A N 1
ATOM 696 C CA . ARG A 1 92 ? 5.110 -16.468 7.812 1.00 89.31 92 ARG A CA 1
ATOM 697 C C . ARG A 1 92 ? 4.439 -17.732 7.257 1.00 89.31 92 ARG A C 1
ATOM 699 O O . ARG A 1 92 ? 5.129 -18.708 6.995 1.00 89.31 92 ARG A O 1
ATOM 706 N N . GLY A 1 93 ? 3.110 -17.737 7.166 1.00 86.69 93 GLY A N 1
ATOM 707 C CA . GLY A 1 93 ? 2.354 -18.864 6.625 1.00 86.69 93 GLY A CA 1
ATOM 708 C C . GLY A 1 93 ? 2.253 -18.816 5.104 1.00 86.69 93 GLY A C 1
ATOM 709 O O . GLY A 1 93 ? 2.725 -17.876 4.462 1.00 86.69 93 GLY A O 1
ATOM 710 N N . ASP A 1 94 ? 1.580 -19.814 4.539 1.00 88.94 94 ASP A N 1
ATOM 711 C CA . ASP A 1 94 ? 1.218 -19.796 3.126 1.00 88.94 94 ASP A CA 1
ATOM 712 C C . ASP A 1 94 ? 0.044 -18.833 2.894 1.00 88.94 94 ASP A C 1
ATOM 714 O O . ASP A 1 94 ? -0.968 -18.926 3.598 1.00 88.94 94 ASP A O 1
ATOM 718 N N . PRO A 1 95 ? 0.134 -17.918 1.914 1.00 88.94 95 PRO A N 1
ATOM 719 C CA . PRO A 1 95 ? -0.958 -17.008 1.600 1.00 88.94 95 PRO A CA 1
ATOM 720 C C . PRO A 1 95 ? -2.198 -17.764 1.116 1.00 88.94 95 PRO A C 1
ATOM 722 O O . PRO A 1 95 ? -2.123 -18.681 0.296 1.00 88.94 95 PRO A O 1
ATOM 725 N N . ASN A 1 96 ? -3.367 -17.334 1.580 1.00 92.06 96 ASN A N 1
ATOM 726 C CA . ASN A 1 96 ? -4.650 -17.902 1.195 1.00 92.06 96 ASN A CA 1
ATOM 727 C C . ASN A 1 96 ? -5.196 -17.191 -0.054 1.00 92.06 96 ASN A C 1
ATOM 729 O O . ASN A 1 96 ? -6.178 -16.453 0.002 1.00 92.06 96 ASN A O 1
ATOM 733 N N . TYR A 1 97 ? -4.518 -17.366 -1.190 1.00 91.38 97 TYR A N 1
ATOM 734 C CA . TYR A 1 97 ? -4.876 -16.674 -2.429 1.00 91.38 97 TYR A CA 1
ATOM 735 C C . TYR A 1 97 ? -6.331 -16.901 -2.849 1.00 91.38 97 TYR A C 1
ATOM 737 O O . TYR A 1 97 ? -6.889 -17.981 -2.664 1.00 91.38 97 TYR A O 1
ATOM 745 N N . ASN A 1 98 ? -6.916 -15.872 -3.461 1.00 90.06 98 ASN A N 1
ATOM 746 C CA . ASN A 1 98 ? -8.278 -15.820 -3.989 1.00 90.06 98 ASN A CA 1
ATOM 747 C C . ASN A 1 98 ? -9.367 -16.111 -2.941 1.00 90.06 98 ASN A C 1
ATOM 749 O O . ASN A 1 98 ? -10.504 -16.410 -3.298 1.00 90.06 98 ASN A O 1
ATOM 753 N N . ASN A 1 99 ? -9.026 -15.997 -1.656 1.00 91.69 99 ASN A N 1
ATOM 754 C CA . ASN A 1 99 ? -9.949 -16.127 -0.540 1.00 91.69 99 ASN A CA 1
ATOM 755 C C . ASN A 1 99 ? -10.080 -14.807 0.224 1.00 91.69 99 ASN A C 1
ATOM 757 O O . ASN A 1 99 ? -9.253 -13.900 0.100 1.00 91.69 99 ASN A O 1
ATOM 761 N N . ALA A 1 100 ? -11.148 -14.718 1.013 1.00 92.81 100 ALA A N 1
ATOM 762 C CA . ALA A 1 100 ? -11.476 -13.544 1.800 1.00 92.81 100 ALA A CA 1
ATOM 763 C C . ALA A 1 100 ? -10.542 -13.389 3.010 1.00 92.81 100 ALA A C 1
ATOM 765 O O . ALA A 1 100 ? -10.406 -14.291 3.833 1.00 92.81 100 ALA A O 1
ATOM 766 N N . TYR A 1 101 ? -9.972 -12.199 3.137 1.00 95.56 101 TYR A N 1
ATOM 767 C CA . TYR A 1 101 ? -9.254 -11.697 4.294 1.00 95.56 101 TYR A CA 1
ATOM 768 C C . TYR A 1 101 ? -10.159 -10.712 5.023 1.00 95.56 101 TYR A C 1
ATOM 770 O O . TYR A 1 101 ? -10.679 -9.768 4.425 1.00 95.56 101 TYR A O 1
ATOM 778 N N . LYS A 1 102 ? -10.349 -10.915 6.325 1.00 97.19 102 LYS A N 1
ATOM 779 C CA . LYS A 1 102 ? -11.208 -10.068 7.153 1.00 97.19 102 LYS A CA 1
ATOM 780 C C . LYS A 1 102 ? -10.371 -9.214 8.091 1.00 97.19 102 LYS A C 1
ATOM 782 O O . LYS A 1 102 ? -9.755 -9.725 9.021 1.00 97.19 102 LYS A O 1
ATOM 787 N N . LEU A 1 103 ? -10.428 -7.903 7.904 1.00 98.00 103 LEU A N 1
ATOM 788 C CA . LEU A 1 103 ? -9.930 -6.922 8.858 1.00 98.00 103 LEU A CA 1
ATOM 789 C C . LEU A 1 103 ? -10.977 -6.683 9.948 1.00 98.00 103 LEU A C 1
ATOM 791 O O . LEU A 1 103 ? -12.161 -6.508 9.661 1.00 98.00 103 LEU A O 1
ATOM 795 N N . THR A 1 104 ? -10.537 -6.641 11.200 1.00 98.31 104 THR A N 1
ATOM 796 C CA . THR A 1 104 ? -11.340 -6.247 12.358 1.00 98.31 104 THR A CA 1
ATOM 797 C C . THR A 1 104 ? -10.552 -5.250 13.198 1.00 98.31 104 THR A C 1
ATOM 799 O O . THR A 1 104 ? -9.440 -5.542 13.638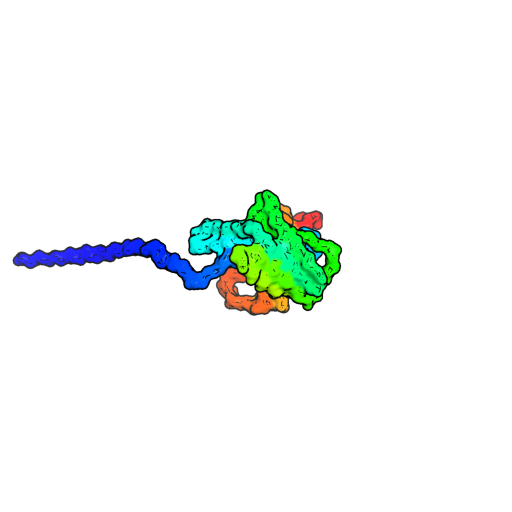 1.00 98.31 104 THR A O 1
ATOM 802 N N . ILE A 1 105 ? -11.141 -4.077 13.430 1.00 98.38 105 ILE A N 1
ATOM 803 C CA . ILE A 1 105 ? -10.564 -3.008 14.248 1.00 98.38 105 ILE A CA 1
ATOM 804 C C . ILE A 1 105 ? -11.515 -2.709 15.402 1.00 98.38 105 ILE A C 1
ATOM 806 O O . ILE A 1 105 ? -12.695 -2.448 15.176 1.00 98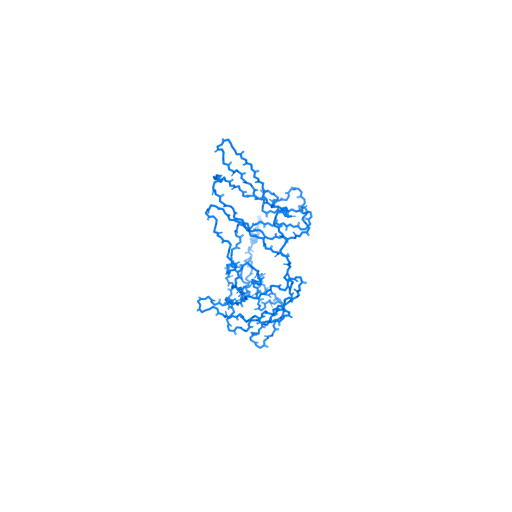.38 105 ILE A O 1
ATOM 810 N N . LYS A 1 106 ? -11.011 -2.710 16.637 1.00 98.06 106 LYS A N 1
ATOM 811 C CA . LYS A 1 106 ? -11.757 -2.245 17.815 1.00 98.06 106 LYS A CA 1
ATOM 812 C C . LYS A 1 106 ? -11.118 -0.976 18.356 1.00 98.06 106 LYS A C 1
ATOM 814 O O . LYS A 1 106 ? -9.935 -0.983 18.694 1.00 98.06 106 LYS A O 1
ATOM 819 N N . TYR A 1 107 ? -11.901 0.092 18.441 1.00 96.94 107 TYR A N 1
ATOM 820 C CA . TYR A 1 107 ? -11.456 1.406 18.898 1.00 96.94 107 TYR A CA 1
ATOM 821 C C . TYR A 1 107 ? -12.644 2.181 19.481 1.00 96.94 107 TYR A C 1
ATOM 823 O O . TYR A 1 107 ? -13.721 2.160 18.894 1.00 96.94 107 TYR A O 1
ATOM 831 N N . GLU A 1 108 ? -12.465 2.822 20.642 1.00 94.31 108 GLU A N 1
ATOM 832 C CA . GLU A 1 108 ? -13.503 3.621 21.329 1.00 94.31 108 GLU A CA 1
ATOM 833 C C . GLU A 1 108 ? -14.874 2.921 21.430 1.00 94.31 108 GLU A C 1
ATOM 835 O O . GLU A 1 108 ? -15.913 3.481 21.087 1.00 94.31 108 GLU A O 1
ATOM 840 N N . ASN A 1 109 ? -14.884 1.659 21.875 1.00 94.38 109 ASN A N 1
ATOM 841 C CA . ASN A 1 109 ? -16.081 0.807 21.987 1.00 94.38 109 ASN A CA 1
ATOM 842 C C . ASN A 1 109 ? -16.829 0.537 20.666 1.00 94.38 109 ASN A C 1
ATOM 844 O O . ASN A 1 109 ? -17.893 -0.081 20.678 1.00 94.38 109 ASN A O 1
ATOM 848 N N . LYS A 1 110 ? -16.268 0.934 19.521 1.00 95.50 110 LYS A N 1
ATOM 849 C CA . LYS A 1 110 ? -16.763 0.594 18.186 1.00 95.50 110 LYS A CA 1
ATOM 850 C C . LYS A 1 110 ? -15.955 -0.562 17.604 1.00 95.50 110 LYS A C 1
ATOM 852 O O . LYS A 1 110 ? -14.764 -0.718 17.883 1.00 95.50 110 LYS A O 1
ATOM 857 N N . THR A 1 111 ? -16.617 -1.379 16.787 1.00 97.19 111 THR A N 1
ATOM 858 C CA . THR A 1 111 ? -15.978 -2.437 15.997 1.00 97.19 111 THR A CA 1
ATOM 859 C C . THR A 1 111 ? -16.196 -2.141 14.522 1.00 97.19 111 THR A C 1
ATOM 861 O O . THR A 1 111 ? -17.334 -2.011 14.080 1.00 97.19 111 THR A O 1
ATOM 864 N N . TYR A 1 112 ? -15.104 -2.058 13.774 1.00 96.38 112 TYR A N 1
ATOM 865 C CA . TYR A 1 112 ? -15.094 -1.862 12.331 1.00 96.38 112 TYR A CA 1
ATOM 866 C C . TYR A 1 112 ? -14.611 -3.141 11.668 1.00 96.38 112 TYR A C 1
ATOM 868 O O . TYR A 1 112 ? -13.682 -3.789 12.157 1.00 96.38 112 TYR A O 1
ATOM 876 N N . THR A 1 113 ? -15.227 -3.505 10.550 1.00 96.75 113 THR A N 1
ATOM 877 C CA . THR A 1 113 ? -14.834 -4.687 9.786 1.00 96.75 113 THR A CA 1
ATOM 878 C C . THR A 1 113 ? -14.766 -4.366 8.308 1.00 96.75 113 THR A C 1
ATOM 880 O O . THR A 1 113 ? -15.657 -3.696 7.790 1.00 96.75 113 THR A O 1
ATOM 883 N N . ALA A 1 114 ? -13.758 -4.900 7.634 1.00 95.25 114 ALA A N 1
ATOM 884 C CA . ALA A 1 114 ? -13.657 -4.887 6.182 1.00 95.25 114 ALA A CA 1
ATOM 885 C C . ALA A 1 114 ? -13.295 -6.290 5.699 1.00 95.25 114 ALA A C 1
ATOM 887 O O . ALA A 1 114 ? -12.671 -7.062 6.430 1.00 95.25 114 ALA A O 1
ATOM 888 N N . ILE A 1 115 ? -13.718 -6.627 4.487 1.00 94.81 115 ILE A N 1
ATOM 889 C CA . ILE A 1 115 ? -13.376 -7.888 3.838 1.00 94.81 115 ILE A CA 1
ATOM 890 C C . ILE A 1 115 ? -12.809 -7.544 2.471 1.00 94.81 115 ILE A C 1
ATOM 892 O O . ILE A 1 115 ? -13.431 -6.789 1.727 1.00 94.81 115 ILE A O 1
ATOM 896 N N . ASP A 1 116 ? -11.650 -8.106 2.162 1.00 92.00 116 ASP A N 1
ATOM 897 C CA . ASP A 1 116 ? -11.011 -7.991 0.857 1.00 92.00 116 ASP A CA 1
ATOM 898 C C . ASP A 1 116 ? -10.435 -9.349 0.440 1.00 92.00 116 ASP A C 1
ATOM 900 O O . ASP A 1 116 ? -10.373 -10.276 1.241 1.00 92.00 116 ASP A O 1
ATOM 904 N N . THR A 1 117 ? -10.050 -9.509 -0.819 1.00 89.94 117 THR A N 1
ATOM 905 C CA . THR A 1 117 ? -9.516 -10.761 -1.358 1.00 89.94 117 THR A CA 1
ATOM 906 C C . THR A 1 117 ? -8.051 -10.595 -1.726 1.00 89.94 117 THR A C 1
ATOM 908 O O . THR A 1 117 ? -7.711 -9.781 -2.584 1.00 89.94 117 THR A O 1
ATOM 911 N N . LEU A 1 118 ? -7.176 -11.432 -1.160 1.00 88.38 118 LEU A N 1
ATOM 912 C CA . LEU A 1 118 ? -5.786 -11.498 -1.606 1.00 88.38 118 LEU A CA 1
ATOM 913 C C . LEU A 1 118 ? -5.724 -12.224 -2.948 1.00 88.38 118 LEU A C 1
ATOM 915 O O . LEU A 1 118 ? -5.705 -13.453 -3.003 1.00 88.38 118 LEU A O 1
ATOM 919 N N . ARG A 1 119 ? -5.697 -11.478 -4.046 1.00 84.31 119 ARG A N 1
ATOM 920 C CA . ARG A 1 119 ? -5.590 -12.073 -5.381 1.00 84.31 119 ARG A CA 1
ATOM 921 C C . ARG A 1 119 ? -4.217 -12.698 -5.589 1.00 84.31 119 ARG A C 1
ATOM 923 O O . ARG A 1 119 ? -3.202 -12.172 -5.131 1.00 84.31 119 ARG A O 1
ATOM 930 N N . GLN A 1 120 ? -4.192 -13.822 -6.295 1.00 82.88 120 GLN A N 1
ATOM 931 C CA . GLN A 1 120 ? -2.937 -14.435 -6.708 1.00 82.88 120 GLN A CA 1
ATOM 932 C C . GLN A 1 120 ? -2.140 -13.486 -7.606 1.00 82.88 120 GLN A C 1
ATOM 934 O O . GLN A 1 120 ? -2.683 -12.865 -8.522 1.00 82.88 120 GLN A O 1
ATOM 939 N N . VAL A 1 121 ? -0.837 -13.392 -7.347 1.00 73.94 121 VAL A N 1
ATOM 940 C CA . VAL A 1 121 ? 0.069 -12.616 -8.191 1.00 73.94 121 VAL A CA 1
ATOM 941 C C . VAL A 1 121 ? 0.261 -13.368 -9.506 1.00 73.94 121 VAL A C 1
ATOM 943 O O . VAL A 1 121 ? 0.832 -14.456 -9.528 1.00 73.94 121 VAL A O 1
ATOM 946 N N . VAL A 1 122 ? -0.228 -12.788 -10.601 1.00 73.38 122 VAL A N 1
ATOM 947 C CA . VAL A 1 122 ? 0.115 -13.226 -11.962 1.00 73.38 122 VAL A CA 1
ATOM 948 C C . VAL A 1 122 ? 1.526 -12.745 -12.270 1.00 73.38 122 VAL A C 1
ATOM 950 O O . VAL A 1 122 ? 1.863 -11.598 -11.950 1.00 73.38 122 VAL A O 1
ATOM 953 N N . ASN A 1 123 ? 2.342 -13.619 -12.860 1.00 71.19 123 ASN A N 1
ATOM 954 C CA . ASN A 1 123 ? 3.717 -13.291 -13.197 1.00 71.19 123 ASN A CA 1
ATOM 955 C C . ASN A 1 123 ? 3.755 -12.100 -14.159 1.00 71.19 123 ASN A C 1
ATOM 957 O O . ASN A 1 123 ? 2.931 -11.972 -15.060 1.00 71.19 123 ASN A O 1
ATOM 961 N N . ILE A 1 124 ? 4.717 -11.211 -13.947 1.00 67.25 124 ILE A N 1
ATOM 962 C CA . ILE A 1 124 ? 4.807 -9.951 -14.676 1.00 67.25 124 ILE A CA 1
ATOM 963 C C . ILE A 1 124 ? 5.160 -10.148 -16.153 1.00 67.25 124 ILE A C 1
ATOM 965 O O . ILE A 1 124 ? 4.821 -9.300 -16.963 1.00 67.25 124 ILE A O 1
ATOM 969 N N . VAL A 1 125 ? 5.804 -11.268 -16.506 1.00 66.81 125 VAL A N 1
ATOM 970 C CA . VAL A 1 125 ? 6.075 -11.651 -17.905 1.00 66.81 125 VAL A CA 1
ATOM 971 C C . VAL A 1 125 ? 4.813 -12.021 -18.678 1.00 66.81 125 VAL A C 1
ATOM 973 O O . VAL A 1 125 ? 4.790 -11.867 -19.895 1.00 66.81 125 VAL A O 1
ATOM 976 N N . ASP A 1 126 ? 3.767 -12.463 -17.981 1.00 64.75 126 ASP A N 1
ATOM 977 C CA . ASP A 1 126 ? 2.469 -12.774 -18.585 1.00 64.75 126 ASP A CA 1
ATOM 978 C C . ASP A 1 126 ? 1.555 -11.539 -18.634 1.00 64.75 126 ASP A C 1
ATOM 980 O O . ASP A 1 126 ? 0.445 -11.599 -19.163 1.00 64.75 126 ASP A O 1
ATOM 984 N N . ASP A 1 127 ? 2.004 -10.417 -18.064 1.00 66.56 127 ASP A N 1
ATOM 985 C CA . ASP A 1 127 ? 1.256 -9.173 -17.983 1.00 66.56 127 ASP A CA 1
ATOM 986 C C . ASP A 1 127 ? 1.905 -8.100 -18.858 1.00 66.56 127 ASP A C 1
ATOM 988 O O . ASP A 1 127 ? 3.122 -8.046 -19.043 1.00 66.56 127 ASP A O 1
ATOM 992 N N . PHE A 1 128 ? 1.092 -7.200 -19.400 1.00 74.50 128 PHE A N 1
ATOM 993 C CA . PHE A 1 128 ? 1.645 -6.095 -20.168 1.00 74.50 128 PHE A CA 1
ATOM 994 C C . PHE A 1 128 ? 2.287 -5.089 -19.205 1.00 74.50 128 PHE A C 1
ATOM 996 O O . PHE A 1 128 ? 1.609 -4.452 -18.394 1.00 74.50 128 PHE A O 1
ATOM 1003 N N . LEU A 1 129 ? 3.601 -4.908 -19.324 1.00 83.50 129 LEU A N 1
ATOM 1004 C CA . LEU A 1 129 ? 4.341 -3.912 -18.561 1.00 83.50 129 LEU A CA 1
ATOM 1005 C C . LEU A 1 129 ? 4.016 -2.494 -19.051 1.00 83.50 129 LEU A C 1
ATOM 1007 O O . LEU A 1 129 ? 4.146 -2.222 -20.244 1.00 83.50 129 LEU A O 1
ATOM 1011 N N . PRO A 1 130 ? 3.662 -1.544 -18.167 1.00 84.75 130 PRO A N 1
ATOM 1012 C CA . PRO A 1 130 ? 3.390 -0.161 -18.555 1.00 84.75 130 PRO A CA 1
ATOM 1013 C C . PRO A 1 130 ? 4.697 0.626 -18.768 1.00 84.75 130 PRO A C 1
ATOM 1015 O O . PRO A 1 130 ? 4.895 1.694 -18.188 1.00 84.75 130 PRO A O 1
ATOM 1018 N N . LEU A 1 131 ? 5.620 0.082 -19.563 1.00 89.12 131 LEU A N 1
ATOM 1019 C CA . LEU A 1 131 ? 6.878 0.716 -19.938 1.00 89.12 131 LEU A CA 1
ATOM 1020 C C . LEU A 1 131 ? 7.274 0.323 -21.362 1.00 89.12 131 LEU A C 1
ATOM 1022 O O . 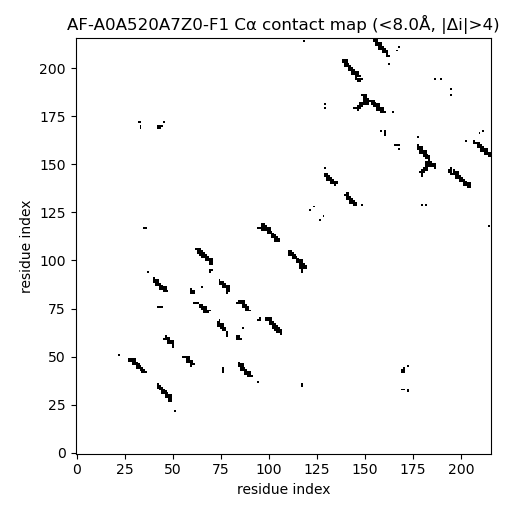LEU A 1 131 ? 6.954 -0.758 -21.842 1.00 89.12 131 LEU A O 1
ATOM 1026 N N . SER A 1 132 ? 8.002 1.215 -22.018 1.00 89.75 132 SER A N 1
ATOM 1027 C CA . SER A 1 132 ? 8.633 0.976 -23.317 1.00 89.75 132 SER A CA 1
ATOM 1028 C C . SER A 1 132 ? 10.123 1.241 -23.188 1.00 89.75 132 SER A C 1
ATOM 1030 O O . SER A 1 132 ? 10.502 2.177 -22.482 1.00 89.75 132 SER A O 1
ATOM 1032 N N . THR A 1 133 ? 10.953 0.429 -23.836 1.00 91.50 133 THR A N 1
ATOM 1033 C CA . THR A 1 133 ? 12.413 0.573 -23.833 1.00 91.50 133 THR A CA 1
ATOM 1034 C C . THR A 1 133 ? 12.977 0.406 -25.235 1.00 91.50 133 THR A C 1
ATOM 1036 O O . THR A 1 133 ? 12.429 -0.328 -26.057 1.00 91.50 133 THR A O 1
ATOM 1039 N N . HIS A 1 134 ? 14.080 1.093 -25.504 1.00 93.50 134 HIS A N 1
ATOM 1040 C CA . HIS A 1 134 ? 14.895 0.894 -26.695 1.00 93.50 134 HIS A CA 1
ATOM 1041 C C . HIS A 1 134 ? 16.361 1.185 -26.378 1.00 93.50 134 HIS A C 1
ATOM 1043 O O . HIS A 1 134 ? 16.667 1.913 -25.435 1.00 93.50 134 HIS A O 1
ATOM 1049 N N . ILE A 1 135 ? 17.263 0.585 -27.151 1.00 93.88 135 ILE A N 1
ATOM 1050 C CA . ILE A 1 135 ? 18.700 0.838 -27.041 1.00 93.88 135 ILE A CA 1
ATOM 1051 C C . ILE A 1 135 ? 19.034 2.042 -27.923 1.00 93.88 135 ILE A C 1
ATOM 1053 O O . ILE A 1 135 ? 18.610 2.085 -29.080 1.00 93.88 135 ILE A O 1
ATOM 1057 N N . ASN A 1 136 ? 19.769 3.006 -27.377 1.00 92.94 136 ASN A N 1
ATOM 1058 C CA . ASN A 1 136 ? 20.228 4.185 -28.107 1.00 92.94 136 ASN A CA 1
ATOM 1059 C C . ASN A 1 136 ? 21.644 4.002 -28.684 1.00 92.94 136 ASN A C 1
ATOM 1061 O O . ASN A 1 136 ? 22.282 2.963 -28.506 1.00 92.94 136 ASN A O 1
ATOM 1065 N N . GLU A 1 137 ? 22.133 5.019 -29.396 1.00 93.19 137 GLU A N 1
ATOM 1066 C CA . GLU A 1 137 ? 23.439 4.993 -30.075 1.00 93.19 137 GLU A CA 1
ATOM 1067 C C . GLU A 1 137 ? 24.619 4.785 -29.105 1.00 93.19 137 GLU A C 1
ATOM 1069 O O . GLU A 1 137 ? 25.609 4.153 -29.471 1.00 93.19 137 GLU A O 1
ATOM 1074 N N . ASP A 1 138 ? 24.475 5.214 -27.847 1.00 92.62 138 ASP A N 1
ATOM 1075 C CA . ASP A 1 138 ? 25.473 5.061 -26.779 1.00 92.62 138 ASP A CA 1
ATOM 1076 C C . ASP A 1 138 ? 25.424 3.681 -26.088 1.00 92.62 138 ASP A C 1
ATOM 1078 O O . ASP A 1 138 ? 26.028 3.494 -25.030 1.00 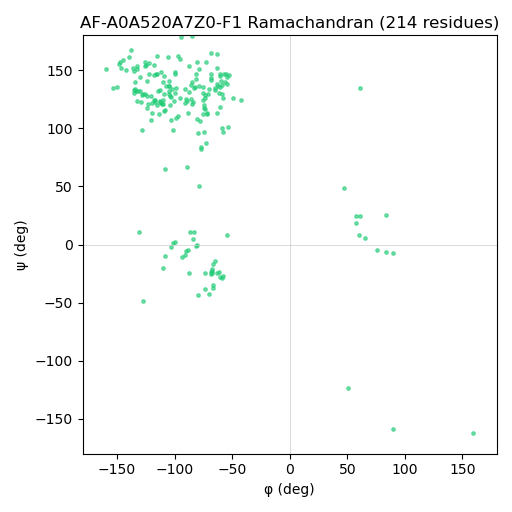92.62 138 ASP A O 1
ATOM 1082 N N . GLN A 1 139 ? 24.679 2.716 -26.643 1.00 91.81 139 GLN A N 1
ATOM 1083 C CA . GLN A 1 139 ? 24.405 1.402 -26.038 1.00 91.81 139 GLN A CA 1
ATOM 1084 C C . GLN A 1 139 ? 23.739 1.478 -24.652 1.00 91.81 139 GLN A C 1
ATOM 1086 O O . GLN A 1 139 ? 23.827 0.544 -23.852 1.00 91.81 139 GLN A O 1
ATOM 1091 N N . LYS A 1 140 ? 23.046 2.581 -24.360 1.00 93.62 140 LYS A N 1
ATOM 1092 C CA . LYS A 1 140 ? 22.231 2.741 -23.153 1.00 93.62 140 LYS A CA 1
ATOM 1093 C C . LYS A 1 140 ? 20.777 2.402 -23.444 1.00 93.62 140 LYS A C 1
ATOM 1095 O O . LYS A 1 140 ? 20.333 2.418 -24.592 1.00 93.62 140 LYS A O 1
ATOM 1100 N N . VAL A 1 141 ? 20.027 2.099 -22.390 1.00 93.50 141 VAL A N 1
ATOM 1101 C CA . VAL A 1 141 ? 18.599 1.792 -22.472 1.00 93.50 141 VAL A CA 1
ATOM 1102 C C . VAL A 1 141 ? 17.799 3.044 -22.150 1.00 93.50 141 VAL A C 1
ATOM 1104 O O . VAL A 1 141 ? 17.739 3.476 -20.999 1.00 93.50 141 VAL A O 1
ATOM 1107 N N . ASP A 1 142 ? 17.144 3.591 -23.167 1.00 94.62 142 ASP A N 1
ATOM 1108 C CA . ASP A 1 142 ? 16.175 4.666 -23.016 1.00 94.62 142 ASP A CA 1
ATOM 1109 C C . ASP A 1 142 ? 14.786 4.078 -22.805 1.00 94.62 142 ASP A C 1
ATOM 1111 O O . ASP A 1 142 ? 14.286 3.285 -23.610 1.00 94.62 142 ASP A O 1
ATOM 1115 N N . GLY A 1 143 ? 14.140 4.490 -21.720 1.00 92.81 143 GLY A N 1
ATOM 1116 C CA . GLY A 1 143 ? 12.820 4.015 -21.353 1.00 92.81 143 GLY A CA 1
ATOM 1117 C C . GLY A 1 143 ? 11.810 5.125 -21.130 1.00 92.81 143 GLY A C 1
ATOM 1118 O O . GLY A 1 143 ? 12.143 6.253 -20.763 1.00 92.81 143 GLY A O 1
ATOM 1119 N N . SER A 1 144 ? 10.537 4.789 -21.334 1.00 93.38 144 SER A N 1
ATOM 1120 C CA . SER A 1 144 ? 9.410 5.664 -21.035 1.00 93.38 144 SER A CA 1
ATOM 1121 C C . SER A 1 144 ? 8.292 4.914 -20.324 1.00 93.38 144 SER A C 1
ATOM 1123 O O . SER A 1 144 ? 7.882 3.834 -20.748 1.00 93.38 144 SER A O 1
ATOM 1125 N N . ILE A 1 145 ? 7.792 5.515 -19.246 1.00 93.12 145 ILE A N 1
ATOM 1126 C CA . ILE A 1 145 ? 6.756 4.976 -18.367 1.00 93.12 145 ILE A CA 1
ATOM 1127 C C . ILE A 1 145 ? 5.573 5.952 -18.374 1.00 93.12 145 ILE A C 1
ATOM 1129 O O . ILE A 1 145 ? 5.667 7.028 -17.764 1.00 93.12 145 ILE A O 1
ATOM 1133 N N . PRO A 1 146 ? 4.447 5.606 -19.019 1.00 91.19 146 PRO A N 1
ATOM 1134 C CA . PRO A 1 146 ? 3.212 6.371 -18.913 1.00 91.19 146 PRO A CA 1
ATOM 1135 C C . PRO A 1 146 ? 2.711 6.430 -17.466 1.00 91.19 146 PRO A C 1
ATOM 1137 O O . PRO A 1 146 ? 2.846 5.483 -16.687 1.00 91.19 146 PRO A O 1
ATOM 1140 N N . LYS A 1 147 ? 2.111 7.556 -17.078 1.00 90.94 147 LYS A N 1
ATOM 1141 C CA . LYS A 1 147 ? 1.481 7.712 -15.761 1.00 90.94 147 LYS A CA 1
ATOM 1142 C C . LYS A 1 147 ? 0.162 6.949 -15.691 1.00 90.94 147 LYS A C 1
ATOM 1144 O O . LYS A 1 147 ? -0.150 6.377 -14.649 1.00 90.94 147 LYS A O 1
ATOM 1149 N N . HIS A 1 148 ? -0.594 6.951 -16.785 1.00 89.19 148 HIS A N 1
ATOM 1150 C CA . HIS A 1 148 ? -1.885 6.288 -16.902 1.00 89.19 148 HIS A CA 1
ATOM 1151 C C . HIS A 1 148 ? -1.959 5.528 -18.223 1.00 89.19 148 HIS A C 1
ATOM 1153 O O . HIS A 1 148 ? -1.697 6.100 -19.278 1.00 89.19 148 HIS A O 1
ATOM 1159 N N . THR A 1 149 ? -2.357 4.263 -18.151 1.00 87.31 149 THR A N 1
ATOM 1160 C CA . THR A 1 149 ? -2.599 3.410 -19.319 1.00 87.31 149 THR A CA 1
ATOM 1161 C C . THR A 1 149 ? -3.970 2.755 -19.174 1.00 87.31 149 THR A C 1
ATOM 1163 O O . THR A 1 149 ? -4.403 2.465 -18.060 1.00 87.31 149 THR A O 1
ATOM 1166 N N . PHE A 1 150 ? -4.689 2.566 -20.275 1.00 86.56 150 PHE A N 1
ATOM 1167 C CA . PHE A 1 150 ? -6.116 2.223 -20.278 1.00 86.56 150 PHE A CA 1
ATOM 1168 C C . PHE A 1 150 ? -6.381 0.950 -21.087 1.00 86.56 150 PHE A C 1
ATOM 1170 O O . PHE A 1 150 ? -5.594 0.622 -21.972 1.00 86.56 150 PHE A O 1
ATOM 1177 N N . GLY A 1 151 ? -7.494 0.264 -20.807 1.00 82.81 151 GLY A N 1
ATOM 1178 C CA . GLY A 1 151 ? -7.915 -0.946 -21.526 1.00 82.81 151 GLY A CA 1
ATOM 1179 C C . GLY A 1 151 ? -7.284 -2.258 -21.041 1.00 82.81 151 GLY A C 1
ATOM 1180 O O . GLY A 1 151 ? -7.178 -3.201 -21.819 1.00 82.81 151 GLY A O 1
ATOM 1181 N N . TYR A 1 152 ? -6.847 -2.331 -19.782 1.00 81.69 152 TYR A N 1
ATOM 1182 C CA . TYR A 1 152 ? -6.255 -3.544 -19.198 1.00 81.69 152 TYR A CA 1
ATOM 1183 C C . TYR A 1 152 ? -7.328 -4.451 -18.608 1.00 81.69 152 TYR A C 1
ATOM 1185 O O . TYR A 1 152 ? -8.343 -3.971 -18.133 1.00 81.69 152 TYR A O 1
ATOM 1193 N N . LEU A 1 153 ? -7.097 -5.762 -18.531 1.00 79.19 153 LEU A N 1
ATOM 1194 C CA . LEU A 1 153 ? -8.054 -6.655 -17.864 1.00 79.19 153 LEU A CA 1
ATOM 1195 C C . LEU A 1 153 ? -8.141 -6.394 -16.350 1.00 79.19 153 LEU A C 1
ATOM 1197 O O . LEU A 1 153 ? -9.214 -6.494 -15.763 1.00 79.19 153 LEU A O 1
ATOM 1201 N N . ASN A 1 154 ? -7.014 -6.040 -15.725 1.00 78.81 154 ASN A N 1
ATOM 1202 C CA . ASN A 1 154 ? -6.923 -5.798 -14.289 1.00 78.81 154 ASN A CA 1
ATOM 1203 C C . ASN A 1 154 ? -6.372 -4.389 -14.015 1.00 78.81 154 ASN A C 1
ATOM 1205 O O . ASN A 1 154 ? -5.299 -4.041 -14.531 1.00 78.81 154 ASN A O 1
ATOM 1209 N N . PRO A 1 155 ? -7.060 -3.572 -13.197 1.00 84.50 155 PRO A N 1
ATOM 1210 C CA . PRO A 1 155 ? -6.504 -2.311 -12.747 1.00 84.50 155 PRO A CA 1
ATOM 1211 C C . PRO A 1 155 ? -5.362 -2.574 -11.763 1.00 84.50 155 PRO A C 1
ATOM 1213 O O . PRO A 1 155 ? -5.474 -3.406 -10.865 1.00 84.50 155 PRO A O 1
ATOM 1216 N N . ASN A 1 156 ? -4.246 -1.875 -11.941 1.00 86.88 156 ASN A N 1
ATOM 1217 C CA . ASN A 1 156 ? -3.082 -2.022 -11.077 1.00 86.88 156 ASN A CA 1
ATOM 1218 C C . ASN A 1 156 ? -2.421 -0.667 -10.839 1.00 86.88 156 ASN A C 1
ATOM 1220 O O . ASN A 1 156 ? -2.418 0.228 -11.689 1.00 86.88 156 ASN A O 1
ATOM 1224 N N . LYS A 1 157 ? -1.803 -0.552 -9.670 1.00 89.38 157 LYS A N 1
ATOM 1225 C CA . LYS A 1 157 ? -0.884 0.513 -9.300 1.00 89.38 157 LYS A CA 1
ATOM 1226 C C . LYS A 1 157 ? 0.536 -0.043 -9.386 1.00 89.38 157 LYS A C 1
ATOM 1228 O O . LYS A 1 157 ? 0.858 -1.065 -8.793 1.00 89.38 157 LYS A O 1
ATOM 1233 N N . TRP A 1 158 ? 1.393 0.640 -10.125 1.00 90.06 158 TRP A N 1
ATOM 1234 C CA . TRP A 1 158 ? 2.758 0.214 -10.416 1.00 90.06 158 TRP A CA 1
ATOM 1235 C C . TRP A 1 158 ? 3.734 1.178 -9.774 1.00 90.06 158 TRP A C 1
ATOM 1237 O O . TRP A 1 158 ? 3.596 2.387 -9.950 1.00 90.06 158 TRP A O 1
ATOM 1247 N N . TYR A 1 159 ? 4.731 0.667 -9.068 1.00 92.00 159 TYR A N 1
ATOM 1248 C CA . TYR A 1 159 ? 5.860 1.457 -8.599 1.00 92.00 159 TYR A CA 1
ATOM 1249 C C . TYR A 1 159 ? 7.120 0.940 -9.281 1.00 92.00 159 TYR A C 1
ATOM 1251 O O . TYR A 1 159 ? 7.446 -0.236 -9.170 1.00 92.00 159 TYR A O 1
ATOM 1259 N N . ILE A 1 160 ? 7.798 1.807 -10.027 1.00 91.94 160 ILE A N 1
ATOM 1260 C CA . ILE A 1 160 ? 8.974 1.439 -10.818 1.00 91.94 160 ILE A CA 1
ATOM 1261 C C . ILE A 1 160 ? 10.146 2.271 -10.302 1.00 91.94 160 ILE A C 1
ATOM 1263 O O . ILE A 1 160 ? 10.123 3.501 -10.416 1.00 91.94 160 ILE A O 1
ATOM 1267 N N . SER A 1 161 ? 11.111 1.586 -9.688 1.00 93.00 161 SER A N 1
ATOM 1268 C CA . SER A 1 161 ? 12.321 2.147 -9.083 1.00 93.00 161 SER A CA 1
ATOM 1269 C C . SER A 1 161 ? 13.524 1.866 -9.978 1.00 93.00 161 SER A C 1
ATOM 1271 O O . SER A 1 161 ? 13.700 0.752 -10.467 1.00 93.00 161 SER A O 1
ATOM 1273 N N . TYR A 1 162 ? 14.304 2.911 -10.222 1.00 92.69 162 TYR A N 1
ATOM 1274 C CA . TYR A 1 162 ? 15.517 2.925 -11.030 1.00 92.69 162 TYR A CA 1
ATOM 1275 C C . TYR A 1 162 ? 16.345 4.154 -10.634 1.00 92.69 162 TYR A C 1
ATOM 1277 O O . TYR A 1 162 ? 15.768 5.166 -10.215 1.00 92.69 162 TYR A O 1
ATOM 1285 N N . GLY A 1 163 ? 17.672 4.080 -10.771 1.00 89.19 163 GLY A N 1
ATOM 1286 C CA . GLY A 1 163 ? 18.583 5.159 -10.373 1.00 89.19 163 GLY A CA 1
ATOM 1287 C C . GLY A 1 163 ? 18.322 5.634 -8.938 1.00 89.19 163 GLY A C 1
ATOM 1288 O O . GLY A 1 163 ? 18.275 4.830 -8.009 1.00 89.19 163 GLY A O 1
ATOM 1289 N N . ASP A 1 164 ? 18.065 6.934 -8.774 1.00 88.75 164 ASP A N 1
ATOM 1290 C CA . ASP A 1 164 ? 17.833 7.575 -7.468 1.00 88.75 164 ASP A CA 1
ATOM 1291 C C . ASP A 1 164 ? 16.404 7.408 -6.913 1.00 88.75 164 ASP A C 1
ATOM 1293 O O . ASP A 1 164 ? 16.077 7.929 -5.841 1.00 88.75 164 ASP A O 1
ATOM 1297 N N . ILE A 1 165 ? 15.502 6.725 -7.629 1.00 91.19 165 ILE A N 1
ATOM 1298 C CA . ILE A 1 165 ? 14.134 6.511 -7.143 1.00 91.19 165 ILE A CA 1
ATOM 1299 C C . ILE A 1 165 ? 14.166 5.455 -6.034 1.00 91.19 165 ILE A C 1
ATOM 1301 O O . ILE A 1 165 ? 14.521 4.306 -6.308 1.00 91.19 165 ILE A O 1
ATOM 1305 N N . PRO A 1 166 ? 13.719 5.784 -4.806 1.00 91.06 166 PRO A N 1
ATOM 1306 C CA . PRO A 1 166 ? 13.807 4.866 -3.680 1.00 91.06 166 PRO A CA 1
ATOM 1307 C C . PRO A 1 166 ? 12.967 3.617 -3.921 1.00 91.06 166 PRO A C 1
ATOM 1309 O O . PRO A 1 166 ? 11.939 3.673 -4.599 1.00 91.06 166 PRO A O 1
ATOM 1312 N N . PHE A 1 167 ? 13.375 2.508 -3.309 1.00 90.62 167 PHE A N 1
ATOM 1313 C CA . PHE A 1 167 ? 12.597 1.275 -3.293 1.00 90.62 167 PHE A CA 1
ATOM 1314 C C . PHE A 1 167 ? 11.204 1.496 -2.707 1.00 90.62 167 PHE A C 1
ATOM 1316 O O . PHE A 1 167 ? 11.006 2.309 -1.801 1.00 90.62 167 PHE A O 1
ATOM 1323 N N . TRP A 1 168 ? 10.231 0.744 -3.219 1.00 90.00 168 TRP A N 1
ATOM 1324 C CA . TRP A 1 168 ? 8.891 0.765 -2.655 1.00 90.00 168 TRP A CA 1
ATOM 1325 C C . TRP A 1 168 ? 8.903 0.208 -1.229 1.00 90.00 168 TRP A C 1
ATOM 1327 O O . TRP A 1 168 ? 9.478 -0.851 -0.977 1.00 90.00 168 TRP A O 1
ATOM 1337 N N . ASN A 1 169 ? 8.245 0.911 -0.307 1.00 88.00 169 ASN A N 1
ATOM 1338 C CA . ASN A 1 169 ? 8.140 0.501 1.085 1.00 88.00 169 ASN A CA 1
ATOM 1339 C C . ASN A 1 169 ? 6.660 0.395 1.500 1.00 88.00 169 ASN A C 1
ATOM 1341 O O . ASN A 1 169 ? 5.969 1.417 1.509 1.00 88.00 169 ASN A O 1
ATOM 1345 N N . PRO A 1 170 ? 6.171 -0.798 1.889 1.00 85.94 170 PRO A N 1
ATOM 1346 C CA . PRO A 1 170 ? 4.776 -0.997 2.284 1.00 85.94 170 PRO A CA 1
ATOM 1347 C C . PRO A 1 170 ? 4.365 -0.249 3.562 1.00 85.94 170 PRO A C 1
ATOM 1349 O O . PRO A 1 170 ? 3.172 -0.135 3.822 1.00 85.94 170 PRO A O 1
ATOM 1352 N N . SER A 1 171 ? 5.309 0.265 4.363 1.00 84.50 171 SER A N 1
ATOM 1353 C CA . SER A 1 171 ? 4.999 1.076 5.551 1.00 84.50 171 SER A CA 1
ATOM 1354 C C . SER A 1 171 ? 4.902 2.582 5.274 1.00 84.50 171 SER A C 1
ATOM 1356 O O . SER A 1 171 ? 4.550 3.348 6.172 1.00 84.50 171 SER A O 1
ATOM 1358 N N . GLN A 1 172 ? 5.207 3.026 4.049 1.00 85.69 172 GLN A N 1
ATOM 1359 C CA . GLN A 1 172 ? 5.153 4.433 3.651 1.00 85.69 172 GLN A CA 1
ATOM 1360 C C . GLN A 1 172 ? 3.890 4.733 2.841 1.00 85.69 172 GLN A C 1
ATOM 1362 O O . GLN A 1 172 ? 3.826 4.530 1.629 1.00 85.69 172 GLN A O 1
ATOM 1367 N N . PHE A 1 173 ? 2.889 5.272 3.525 1.00 84.56 173 PHE A N 1
ATOM 1368 C CA . PHE A 1 173 ? 1.569 5.547 2.953 1.00 84.56 173 PHE A CA 1
ATOM 1369 C C . PHE A 1 173 ? 1.462 6.925 2.284 1.00 84.56 173 PHE A C 1
ATOM 1371 O O . PHE A 1 173 ? 0.689 7.098 1.348 1.00 84.56 173 PHE A O 1
ATOM 1378 N N . ASP A 1 174 ? 2.291 7.892 2.689 1.00 81.62 174 ASP A N 1
ATOM 1379 C CA . ASP A 1 174 ? 2.234 9.272 2.173 1.00 81.62 174 ASP A CA 1
ATOM 1380 C C . ASP A 1 174 ? 2.943 9.456 0.823 1.00 81.62 174 ASP A C 1
ATOM 1382 O O . ASP A 1 174 ? 2.963 10.547 0.244 1.00 81.62 174 ASP A O 1
ATOM 1386 N N . GLN A 1 175 ? 3.537 8.390 0.284 1.00 76.06 175 GLN A N 1
ATOM 1387 C CA . GLN A 1 175 ? 4.187 8.442 -1.013 1.00 76.06 175 GLN A CA 1
ATOM 1388 C C . GLN A 1 175 ? 3.133 8.447 -2.125 1.00 76.06 175 GLN A C 1
ATOM 1390 O O . GLN A 1 175 ? 2.456 7.454 -2.377 1.00 76.06 175 GLN A O 1
ATOM 1395 N N . ASN A 1 176 ? 3.026 9.564 -2.843 1.00 76.12 176 ASN A N 1
ATOM 1396 C CA . ASN A 1 176 ? 2.188 9.696 -4.042 1.00 76.12 176 ASN A CA 1
ATOM 1397 C C . ASN A 1 176 ? 3.011 9.791 -5.345 1.00 76.12 176 ASN A C 1
ATOM 1399 O O . ASN A 1 176 ? 2.465 9.712 -6.453 1.00 76.12 176 ASN A O 1
ATOM 1403 N N . LYS A 1 177 ? 4.335 9.940 -5.218 1.00 82.94 177 LYS A N 1
ATOM 1404 C CA . LYS A 1 177 ? 5.278 10.058 -6.333 1.00 82.94 177 LYS A CA 1
ATOM 1405 C C . LYS A 1 177 ? 5.611 8.686 -6.919 1.00 82.94 177 LYS A C 1
ATOM 1407 O O . LYS A 1 177 ? 5.456 7.659 -6.271 1.00 82.94 177 LYS A O 1
ATOM 1412 N N . TYR A 1 178 ? 6.049 8.690 -8.177 1.00 89.00 178 TYR A N 1
ATOM 1413 C CA . TYR A 1 178 ? 6.610 7.528 -8.886 1.00 89.00 178 TYR A CA 1
ATOM 1414 C C . TYR A 1 178 ? 5.677 6.340 -9.158 1.00 89.00 178 TYR A C 1
ATOM 1416 O O . TYR A 1 178 ? 6.119 5.341 -9.726 1.00 89.00 178 TYR A O 1
ATOM 1424 N N . TYR A 1 179 ? 4.386 6.468 -8.848 1.00 91.25 179 TYR A N 1
ATOM 1425 C CA . TYR A 1 179 ? 3.388 5.489 -9.270 1.00 91.25 179 TYR A CA 1
ATOM 1426 C C . TYR A 1 179 ? 2.925 5.700 -10.707 1.00 91.25 179 TYR A C 1
ATOM 1428 O O . TYR A 1 179 ? 2.773 6.845 -11.134 1.00 91.25 179 TYR A O 1
ATOM 1436 N N . SER A 1 180 ? 2.613 4.611 -11.393 1.00 91.38 180 SER A N 1
ATOM 1437 C CA . SER A 1 180 ? 1.871 4.567 -12.652 1.00 91.38 180 SER A CA 1
ATOM 1438 C C . SER A 1 180 ? 0.631 3.694 -12.479 1.00 91.38 180 SER A C 1
ATOM 1440 O O . SER A 1 180 ? 0.586 2.854 -11.585 1.00 91.38 180 SER A O 1
ATOM 1442 N N . TYR A 1 181 ? -0.394 3.903 -13.296 1.00 90.56 181 TYR A N 1
ATOM 1443 C CA . TYR A 1 181 ? -1.695 3.264 -13.122 1.00 90.56 181 TYR A CA 1
ATOM 1444 C C . TYR A 1 181 ? -2.157 2.626 -14.423 1.00 90.56 181 TYR A C 1
ATOM 1446 O O . TYR A 1 181 ? -2.128 3.272 -15.472 1.00 90.56 181 TYR A O 1
ATOM 1454 N N . THR A 1 182 ? -2.612 1.382 -14.345 1.00 88.38 182 THR A N 1
ATOM 1455 C CA . THR A 1 182 ? -3.358 0.732 -15.422 1.00 88.38 182 THR A CA 1
ATOM 1456 C C . THR A 1 182 ? -4.827 0.677 -15.043 1.00 88.38 182 THR A C 1
ATOM 1458 O O . THR A 1 182 ? -5.173 0.371 -13.902 1.00 88.38 182 THR A O 1
ATOM 1461 N N . HIS A 1 183 ? -5.690 0.985 -16.003 1.00 87.56 183 HIS A N 1
ATOM 1462 C CA . HIS A 1 183 ? -7.132 1.082 -15.814 1.00 87.56 183 HIS A CA 1
ATOM 1463 C C . HIS A 1 183 ? -7.854 0.054 -16.670 1.00 87.56 183 HIS A C 1
ATOM 1465 O O . HIS A 1 183 ? -7.437 -0.218 -17.798 1.00 87.56 183 HIS A O 1
ATOM 1471 N N . PHE A 1 184 ? -8.966 -0.462 -16.147 1.00 84.81 184 PHE A N 1
ATOM 1472 C CA . PHE A 1 184 ? -9.813 -1.391 -16.891 1.00 84.81 184 PHE A CA 1
ATOM 1473 C C . PHE A 1 184 ? -10.557 -0.718 -18.046 1.00 84.81 184 PHE A C 1
ATOM 1475 O O . PHE A 1 184 ? -10.625 -1.234 -19.158 1.00 84.81 184 PHE A O 1
ATOM 1482 N N . LEU A 1 185 ? -11.090 0.474 -17.786 1.00 83.81 185 LEU A N 1
ATOM 1483 C CA . LEU A 1 185 ? -11.850 1.227 -18.774 1.00 83.81 185 LEU A CA 1
ATOM 1484 C C . LEU A 1 185 ? -10.936 1.818 -19.853 1.00 83.81 185 LEU A C 1
ATOM 1486 O O . LEU A 1 185 ? -9.741 2.035 -19.633 1.00 83.81 185 LEU A O 1
ATOM 1490 N N . GLY A 1 186 ? -11.524 2.092 -21.018 1.00 78.75 186 GLY A N 1
ATOM 1491 C CA . GLY A 1 186 ? -10.858 2.796 -22.112 1.00 78.75 186 GLY A CA 1
ATOM 1492 C C . GLY A 1 186 ? -10.465 4.228 -21.738 1.00 78.75 186 GLY A C 1
ATOM 1493 O O . GLY A 1 186 ? -10.947 4.790 -20.752 1.00 78.75 186 GLY A O 1
ATOM 1494 N N . SER A 1 187 ? -9.570 4.821 -22.532 1.00 74.19 187 SER A N 1
ATOM 1495 C CA . SER A 1 187 ? -9.076 6.177 -22.277 1.00 74.19 187 SER A CA 1
ATOM 1496 C C . SER A 1 187 ? -10.224 7.198 -22.318 1.00 74.19 187 SER A C 1
ATOM 1498 O O . SER A 1 187 ? -10.999 7.201 -23.282 1.00 74.19 187 SER A O 1
ATOM 1500 N N . PRO A 1 188 ? -10.356 8.073 -21.306 1.00 70.00 188 PRO A N 1
ATOM 1501 C CA . PRO A 1 188 ? -11.384 9.101 -21.292 1.00 70.00 188 PRO A CA 1
ATOM 1502 C C . PRO A 1 188 ? -11.032 10.203 -22.298 1.00 70.00 188 PRO A C 1
ATOM 1504 O O . PRO A 1 188 ? -10.432 11.180 -21.907 1.00 70.00 188 PRO A O 1
ATOM 1507 N N . ASN A 1 189 ? -11.422 10.072 -23.571 1.00 70.75 189 ASN A N 1
ATOM 1508 C CA . ASN A 1 189 ? -11.146 11.020 -24.669 1.00 70.75 189 ASN A CA 1
ATOM 1509 C C . ASN A 1 189 ? -9.636 11.241 -24.967 1.00 70.75 189 ASN A C 1
ATOM 1511 O O . ASN A 1 189 ? -8.801 11.456 -24.092 1.00 70.75 189 ASN A O 1
ATOM 1515 N N . SER A 1 190 ? -9.253 11.234 -26.244 1.00 59.75 190 SER A N 1
ATOM 1516 C CA . SER A 1 190 ? -7.857 11.360 -26.694 1.00 59.75 190 SER A CA 1
ATOM 1517 C C . SER A 1 190 ? -7.184 12.682 -26.300 1.00 59.75 190 SER A C 1
ATOM 1519 O O . SER A 1 190 ? -5.963 12.728 -26.186 1.00 59.75 190 SER A O 1
ATOM 1521 N N . LEU A 1 191 ? -7.958 13.743 -26.045 1.00 61.06 191 LEU A N 1
ATOM 1522 C CA . LEU A 1 191 ? -7.452 15.054 -25.607 1.00 61.06 191 LEU A CA 1
ATOM 1523 C C . LEU A 1 191 ? -7.212 15.162 -24.093 1.00 61.06 191 LEU A C 1
ATOM 1525 O O . LEU A 1 191 ? -6.903 16.244 -23.590 1.00 61.06 191 LEU A O 1
ATOM 1529 N N . TYR A 1 192 ? -7.383 14.077 -23.342 1.00 64.56 192 TYR A N 1
ATOM 1530 C CA . TYR A 1 192 ? -7.318 14.154 -21.892 1.00 64.56 192 TYR A CA 1
ATOM 1531 C C . TYR A 1 192 ? -5.876 14.329 -21.397 1.00 64.56 192 TYR A C 1
ATOM 1533 O O . TYR A 1 192 ? -5.012 13.510 -21.726 1.00 64.56 192 TYR A O 1
ATOM 1541 N N . PRO A 1 193 ? -5.592 15.357 -20.571 1.00 66.19 193 PRO A N 1
ATOM 1542 C CA . PRO A 1 193 ? -4.224 15.727 -20.200 1.00 66.19 193 PRO A CA 1
ATOM 1543 C C . PRO A 1 193 ? -3.425 14.602 -19.534 1.00 66.19 193 PRO A C 1
ATOM 1545 O O . PRO A 1 193 ? -2.201 14.562 -19.646 1.00 66.19 193 PRO A O 1
ATOM 1548 N N . LEU A 1 194 ? -4.106 13.667 -18.858 1.00 68.31 194 LEU A N 1
ATOM 1549 C CA . LEU A 1 194 ? -3.453 12.560 -18.160 1.00 68.31 194 LEU A CA 1
ATOM 1550 C C . LEU A 1 194 ? -2.774 11.554 -19.100 1.00 68.31 194 LEU A C 1
ATOM 1552 O O . LEU A 1 194 ? -1.835 10.892 -18.662 1.00 68.31 194 LEU A O 1
ATOM 1556 N N . ASN A 1 195 ? -3.192 11.464 -20.369 1.00 66.12 195 ASN A N 1
ATOM 1557 C CA . ASN A 1 195 ? -2.577 10.564 -21.354 1.00 66.12 195 ASN A CA 1
ATOM 1558 C C . ASN A 1 195 ? -1.143 10.988 -21.720 1.00 66.12 195 ASN A C 1
ATOM 1560 O O . ASN A 1 195 ? -0.337 10.156 -22.125 1.00 66.12 195 ASN A O 1
ATOM 1564 N N . ASN A 1 196 ? -0.807 12.272 -21.552 1.00 74.81 196 ASN A N 1
ATOM 1565 C CA . ASN A 1 196 ? 0.502 12.818 -21.921 1.00 74.81 196 ASN A CA 1
ATOM 1566 C C . ASN A 1 196 ? 1.519 12.776 -20.772 1.00 74.81 196 ASN A C 1
ATOM 1568 O O . ASN A 1 196 ? 2.702 13.051 -20.977 1.00 74.81 196 ASN A O 1
ATOM 1572 N N . LEU A 1 197 ? 1.077 12.444 -19.556 1.00 86.50 197 LEU A N 1
ATOM 1573 C CA . LEU A 1 197 ? 1.959 12.356 -18.402 1.00 86.50 197 LEU A CA 1
ATOM 1574 C C . LEU A 1 197 ? 2.798 11.083 -18.501 1.00 86.50 197 LEU A C 1
ATOM 1576 O O . LEU A 1 197 ? 2.273 9.972 -18.445 1.00 86.50 197 LEU A O 1
ATOM 1580 N N . LYS A 1 198 ? 4.115 11.246 -18.602 1.00 90.50 198 LYS A N 1
ATOM 1581 C CA . LYS A 1 198 ? 5.078 10.144 -18.635 1.00 90.50 198 LYS A CA 1
ATOM 1582 C C . LYS A 1 198 ? 6.364 10.523 -17.917 1.00 90.50 198 LYS A C 1
ATOM 1584 O O . LYS A 1 198 ? 6.676 11.701 -17.756 1.00 90.50 198 LYS A O 1
ATOM 1589 N N . ARG A 1 199 ? 7.111 9.510 -17.497 1.00 91.81 199 ARG A N 1
ATOM 1590 C CA . ARG A 1 199 ? 8.502 9.642 -17.060 1.00 91.81 199 ARG A CA 1
ATOM 1591 C C . ARG A 1 199 ? 9.396 9.002 -18.103 1.00 91.81 199 ARG A C 1
ATOM 1593 O O . ARG A 1 199 ? 9.014 7.986 -18.678 1.00 91.81 199 ARG A O 1
ATOM 1600 N N . SER A 1 200 ? 10.566 9.581 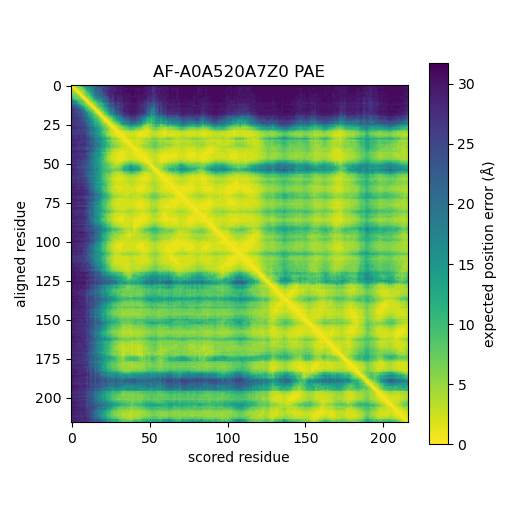-18.312 1.00 92.94 200 SER A N 1
ATOM 1601 C CA . SER A 1 200 ? 11.613 8.983 -19.131 1.00 92.94 200 SER A CA 1
ATOM 1602 C C . SER A 1 200 ? 12.845 8.729 -18.278 1.00 92.94 200 SER A C 1
ATOM 1604 O O . SER A 1 200 ? 13.035 9.385 -17.250 1.00 92.94 200 SER A O 1
ATOM 1606 N N . PHE A 1 201 ? 13.652 7.765 -18.691 1.00 93.06 201 PHE A N 1
ATOM 1607 C CA . PHE A 1 201 ? 14.918 7.436 -18.058 1.00 93.06 201 PHE A CA 1
ATOM 1608 C C . PHE A 1 201 ? 15.911 6.950 -19.108 1.00 93.06 201 PHE A C 1
ATOM 1610 O O . PHE A 1 201 ? 15.502 6.450 -20.153 1.00 93.06 201 PHE A O 1
ATOM 1617 N N . THR A 1 202 ? 17.191 7.061 -18.781 1.00 94.31 202 THR A N 1
ATOM 1618 C CA . THR A 1 202 ? 18.297 6.480 -19.540 1.00 94.31 202 THR A CA 1
ATOM 1619 C C . THR A 1 202 ? 19.146 5.720 -18.542 1.00 94.31 202 THR A C 1
ATOM 1621 O O . THR A 1 202 ? 19.585 6.310 -17.556 1.00 94.31 202 THR A O 1
ATOM 1624 N N . LEU A 1 203 ? 19.340 4.428 -18.776 1.00 94.31 203 LEU A N 1
ATOM 1625 C CA . LEU A 1 203 ? 20.086 3.547 -17.885 1.00 94.31 203 LEU A CA 1
ATOM 1626 C C . LEU A 1 203 ? 21.251 2.895 -18.628 1.00 94.31 203 LEU A C 1
ATOM 1628 O O . LEU A 1 203 ? 21.171 2.617 -19.827 1.00 94.31 203 LEU A O 1
ATOM 1632 N N . GLY A 1 204 ? 22.342 2.660 -17.910 1.00 92.38 204 GLY A N 1
ATOM 1633 C CA . GLY A 1 204 ? 23.447 1.836 -18.374 1.00 92.38 204 GLY A CA 1
ATOM 1634 C C . GLY A 1 204 ? 23.059 0.356 -18.494 1.00 92.38 204 GLY A C 1
ATOM 1635 O O . GLY A 1 204 ? 22.054 -0.074 -17.929 1.00 92.38 204 GLY A O 1
ATOM 1636 N N . PRO A 1 205 ? 23.870 -0.446 -19.202 1.00 84.31 205 PRO A N 1
ATOM 1637 C CA . PRO A 1 205 ? 23.576 -1.858 -19.467 1.00 84.31 205 PRO A CA 1
ATOM 1638 C C . PRO A 1 205 ? 23.519 -2.734 -18.203 1.00 84.31 205 PRO A C 1
ATOM 1640 O O . PRO A 1 205 ? 22.835 -3.751 -18.203 1.00 84.31 205 PRO A O 1
ATOM 1643 N N . GLU A 1 206 ? 24.196 -2.325 -17.128 1.00 87.88 206 GLU A N 1
ATOM 1644 C CA . GLU A 1 206 ? 24.267 -3.059 -15.854 1.00 87.88 206 GLU A CA 1
ATOM 1645 C C . GLU A 1 206 ? 23.310 -2.504 -14.781 1.00 87.88 206 GLU A C 1
ATOM 1647 O O . GLU A 1 206 ? 23.316 -2.956 -13.635 1.00 87.88 206 GLU A O 1
ATOM 1652 N N . GLU A 1 207 ? 22.515 -1.482 -15.107 1.00 90.25 207 GLU A N 1
ATOM 1653 C CA . GLU A 1 207 ? 21.580 -0.884 -14.155 1.00 90.25 207 GLU A CA 1
ATOM 1654 C C . GLU A 1 207 ? 20.246 -1.636 -14.133 1.00 90.25 207 GLU A C 1
ATOM 1656 O O . GLU A 1 207 ? 19.675 -1.994 -15.164 1.00 90.25 207 GLU A O 1
ATOM 1661 N N . PHE A 1 208 ? 19.718 -1.847 -12.927 1.00 88.38 208 PHE A N 1
ATOM 1662 C CA . PHE A 1 208 ? 18.494 -2.613 -12.715 1.00 88.38 208 PHE A CA 1
ATOM 1663 C C . PHE A 1 208 ? 17.273 -1.716 -12.525 1.00 88.38 208 PHE A C 1
ATOM 1665 O O . PHE A 1 208 ? 17.334 -0.655 -11.898 1.00 88.38 208 PHE A O 1
ATOM 1672 N N . ILE A 1 209 ? 16.130 -2.211 -13.000 1.00 90.25 209 ILE A N 1
ATOM 1673 C CA . ILE A 1 209 ? 14.812 -1.653 -12.710 1.00 90.25 209 ILE A CA 1
ATOM 1674 C C . ILE A 1 209 ? 14.072 -2.621 -11.791 1.00 90.25 209 ILE A C 1
ATOM 1676 O O . ILE A 1 209 ? 13.935 -3.805 -12.096 1.00 90.25 209 ILE A O 1
ATOM 1680 N N . TYR A 1 210 ? 13.532 -2.099 -10.695 1.00 91.06 210 TYR A N 1
ATOM 1681 C CA . TYR A 1 210 ? 12.688 -2.847 -9.772 1.00 91.06 210 TYR A CA 1
ATOM 1682 C C . TYR A 1 210 ? 11.230 -2.452 -9.983 1.00 91.06 210 TYR A C 1
ATOM 1684 O O . TYR A 1 210 ? 10.862 -1.283 -9.835 1.00 91.06 210 TYR A O 1
ATOM 1692 N N . ILE A 1 211 ? 10.395 -3.429 -10.336 1.00 89.31 211 ILE A N 1
ATOM 1693 C CA . ILE A 1 211 ? 8.978 -3.217 -10.636 1.00 89.31 211 ILE A CA 1
ATOM 1694 C C . ILE A 1 211 ? 8.129 -3.856 -9.542 1.00 89.31 211 ILE A C 1
ATOM 1696 O O . ILE A 1 211 ? 8.169 -5.065 -9.329 1.00 89.31 211 ILE A O 1
ATOM 1700 N N . PHE A 1 212 ? 7.319 -3.037 -8.879 1.00 88.56 212 PHE A N 1
ATOM 1701 C CA . PHE A 1 212 ? 6.358 -3.465 -7.872 1.00 88.56 212 PHE A CA 1
ATOM 1702 C C . PHE A 1 212 ? 4.949 -3.294 -8.428 1.00 88.56 212 PHE A C 1
ATOM 1704 O O . PHE A 1 212 ? 4.537 -2.186 -8.787 1.00 88.56 212 PHE A O 1
ATOM 1711 N N . LYS A 1 213 ? 4.210 -4.399 -8.489 1.00 86.00 213 LYS A N 1
ATOM 1712 C CA . LYS A 1 213 ? 2.809 -4.441 -8.907 1.00 86.00 213 LYS A CA 1
ATOM 1713 C C . LYS A 1 213 ? 1.918 -4.513 -7.672 1.00 86.00 213 LYS A C 1
ATOM 1715 O O . LYS A 1 213 ? 2.052 -5.426 -6.862 1.00 86.00 213 LYS A O 1
ATOM 1720 N N . ILE A 1 214 ? 1.006 -3.559 -7.541 1.00 84.38 214 ILE A N 1
ATOM 1721 C CA . ILE A 1 214 ? 0.055 -3.450 -6.436 1.00 84.38 214 ILE A CA 1
ATOM 1722 C C . ILE A 1 214 ? -1.345 -3.530 -7.042 1.00 84.38 214 ILE A C 1
ATOM 1724 O O . ILE A 1 214 ? -1.695 -2.725 -7.907 1.00 84.38 214 ILE A O 1
ATOM 1728 N N . SER A 1 215 ? -2.134 -4.511 -6.610 1.00 75.88 215 SER A N 1
ATOM 1729 C CA . SER A 1 215 ? -3.515 -4.659 -7.086 1.00 75.88 215 SER A CA 1
ATOM 1730 C C . SER A 1 215 ? -4.379 -3.501 -6.573 1.00 75.88 215 SER A C 1
ATOM 1732 O O . SER A 1 215 ? -4.176 -3.050 -5.443 1.00 75.88 215 SER A O 1
ATOM 1734 N N . LEU A 1 216 ? -5.301 -3.017 -7.412 1.00 70.00 216 LEU A N 1
ATOM 1735 C CA . LEU A 1 216 ? -6.337 -2.037 -7.057 1.00 70.00 216 LEU A CA 1
ATOM 1736 C C . LEU A 1 216 ? -7.712 -2.698 -6.920 1.00 70.00 216 LEU A C 1
ATOM 1738 O O . LEU A 1 216 ? -7.959 -3.714 -7.618 1.00 70.00 216 LEU A O 1
#

Sequence (216 aa):
MILIAAIQGGCKKSSLDDYFFMPPEKQYDMAVEGGFNTLTVNQFIRLTKPSLNPGSVPSPISKASVVVNDGRVDIIYRESATIPGLYTGTFRGDPNYNNAYKLTIKYENKTYTAIDTLRQVVNIVDDFLPLSTHINEDQKVDGSIPKHTFGYLNPNKWYISYGDIPFWNPSQFDQNKYYSYTHFLGSPNSLYPLNNLKRSFTLGPEEFIYIFKISL